Protein AF-A0A453IKW8-F1 (afdb_monomer_lite)

Sequence (231 aa):
MVASILVHLARLSLLRIISDIKVNNDLCRSHLVRGKRLVNDAIRIAEKILNPSREDQKKPKNAFGIELERIAATGILLEALEIVGHLDSGRMAIQAWAPANSVLLLRLPREHMKHGYFKIDVVRIPDKCWLFIWPAKYRISLRYTTLRIHFNKFEKFDYEHFEQALRRWVSLYNEPRTRNIVSNALRPLYMKCWRTLVGATRHAPFMDAPHLQDLLAESQQIMKELGGENN

Secondary structure (DSSP, 8-state):
--HHHHHHHHHHHHHHHHHHTTT-HHHHHHHHHHHHHHHHHHHHHHHHHHS--TTGGGS---HHHHHHHHHHHHHHHHHHHHHHHHHHHHHHHHHHSS-S---------GGGGSS------EEE-TTS--EEEPPTT-------S--------------HHHHHHHHHHHHHHHSHHHHHHIIIIIHHHHHHHHHHHHHHHTT-GGGG-HHHHHHHHHHHHHHHHHHH---

pLDDT: mean 72.28, std 21.94, range [30.05, 94.62]

Structure (mmCIF, N/CA/C/O backbone):
data_AF-A0A453IKW8-F1
#
_entry.id   AF-A0A453IKW8-F1
#
loop_
_atom_site.group_PDB
_atom_site.id
_atom_site.type_symbol
_atom_site.label_atom_id
_atom_site.label_alt_id
_atom_site.label_comp_id
_atom_site.label_asym_id
_atom_site.label_entity_id
_atom_site.label_seq_id
_atom_site.pdbx_PDB_ins_code
_atom_site.Cartn_x
_atom_site.Cartn_y
_atom_site.Cartn_z
_atom_site.occupancy
_atom_site.B_iso_or_equiv
_atom_site.auth_seq_id
_atom_site.auth_comp_id
_atom_site.auth_asym_id
_atom_site.auth_atom_id
_atom_site.pdbx_PDB_model_num
ATOM 1 N N . MET A 1 1 ? -14.773 -8.739 6.856 1.00 67.75 1 MET A N 1
ATOM 2 C CA . MET A 1 1 ? -15.286 -9.897 6.089 1.00 67.75 1 MET A CA 1
ATOM 3 C C . MET A 1 1 ? -15.270 -9.719 4.566 1.00 67.75 1 MET A C 1
ATOM 5 O O . MET A 1 1 ? -14.933 -10.682 3.908 1.00 67.75 1 MET A O 1
ATOM 9 N N . VAL A 1 2 ? -15.514 -8.537 3.976 1.00 87.31 2 VAL A N 1
ATOM 10 C CA . VAL A 1 2 ? -15.306 -8.324 2.516 1.00 87.31 2 VAL A CA 1
ATOM 11 C C . VAL A 1 2 ? -13.934 -7.717 2.196 1.00 87.31 2 VAL A C 1
ATOM 13 O O . VAL A 1 2 ? -13.219 -8.228 1.344 1.00 87.31 2 VAL A O 1
ATOM 16 N N . ALA A 1 3 ? -13.508 -6.678 2.922 1.00 88.75 3 ALA A N 1
ATOM 17 C CA . ALA A 1 3 ? -12.235 -6.001 2.645 1.00 88.75 3 ALA A CA 1
ATOM 18 C C . ALA A 1 3 ? -11.000 -6.915 2.788 1.00 88.75 3 ALA A C 1
ATOM 20 O O . ALA A 1 3 ? -10.095 -6.852 1.967 1.00 88.75 3 ALA A O 1
ATOM 21 N N . SER A 1 4 ? -11.002 -7.840 3.753 1.00 87.69 4 SER A N 1
ATOM 22 C CA . SER A 1 4 ? -9.943 -8.856 3.884 1.00 87.69 4 SER A CA 1
ATOM 23 C C . SER A 1 4 ? -9.865 -9.791 2.662 1.00 87.69 4 SER A C 1
ATOM 25 O O . SER A 1 4 ? -8.770 -10.098 2.192 1.00 87.69 4 SER A O 1
ATOM 27 N N . ILE A 1 5 ? -11.010 -10.167 2.074 1.00 93.50 5 ILE A N 1
ATOM 28 C CA . ILE A 1 5 ? -11.053 -10.949 0.827 1.00 93.50 5 ILE A CA 1
ATOM 29 C C . ILE A 1 5 ? -10.456 -10.133 -0.323 1.00 93.50 5 ILE A C 1
ATOM 31 O O . ILE A 1 5 ? -9.678 -10.663 -1.112 1.00 93.50 5 ILE A O 1
ATOM 35 N N . LEU A 1 6 ? -10.766 -8.837 -0.408 1.00 93.75 6 LEU A N 1
ATOM 36 C CA . LEU A 1 6 ? -10.198 -7.955 -1.432 1.00 93.75 6 LEU A CA 1
ATOM 37 C C . LEU A 1 6 ? -8.669 -7.853 -1.317 1.00 93.75 6 LEU A C 1
ATOM 39 O O . LEU A 1 6 ? -7.983 -7.973 -2.330 1.00 93.75 6 LEU A O 1
ATOM 43 N N . VAL A 1 7 ? -8.135 -7.733 -0.096 1.00 93.12 7 VAL A N 1
ATOM 44 C CA . VAL A 1 7 ? -6.686 -7.797 0.184 1.00 93.12 7 VAL A CA 1
ATOM 45 C C . VAL A 1 7 ? -6.100 -9.129 -0.300 1.00 93.12 7 VAL A C 1
ATOM 47 O O . VAL A 1 7 ? -5.087 -9.143 -0.998 1.00 93.12 7 VAL A O 1
ATOM 50 N N . HIS A 1 8 ? -6.758 -10.256 -0.016 1.00 93.50 8 HIS A N 1
ATOM 51 C CA . HIS A 1 8 ? -6.297 -11.574 -0.470 1.00 93.50 8 HIS A CA 1
ATOM 52 C C . HIS A 1 8 ? -6.304 -11.701 -2.000 1.00 93.50 8 HIS A C 1
ATOM 54 O O . HIS A 1 8 ? -5.333 -12.168 -2.595 1.00 93.50 8 HIS A O 1
ATOM 60 N N . LEU A 1 9 ? -7.359 -11.230 -2.667 1.00 93.12 9 LEU A N 1
ATOM 61 C CA . LEU A 1 9 ? -7.443 -11.219 -4.129 1.00 93.12 9 LEU A CA 1
ATOM 62 C C . LEU A 1 9 ? -6.391 -10.294 -4.761 1.00 93.12 9 LEU A C 1
ATOM 64 O O . LEU A 1 9 ? -5.877 -10.587 -5.846 1.00 93.12 9 LEU A O 1
ATOM 68 N N . ALA A 1 10 ? -6.047 -9.192 -4.095 1.00 92.38 10 ALA A N 1
ATOM 69 C CA . ALA A 1 10 ? -4.976 -8.311 -4.535 1.00 92.38 10 ALA A CA 1
ATOM 70 C C . ALA A 1 10 ? -3.599 -8.982 -4.405 1.00 92.38 10 ALA A C 1
ATOM 72 O O . ALA A 1 10 ? -2.816 -8.926 -5.354 1.00 92.38 10 ALA A O 1
ATOM 73 N N . ARG A 1 11 ? -3.339 -9.711 -3.307 1.00 92.62 11 ARG A N 1
ATOM 74 C CA . ARG A 1 11 ? -2.133 -10.553 -3.155 1.00 92.62 11 ARG A CA 1
ATOM 75 C C . ARG A 1 11 ? -2.041 -11.610 -4.256 1.00 92.62 11 ARG A C 1
ATOM 77 O O . ARG A 1 11 ? -0.987 -11.771 -4.861 1.00 92.62 11 ARG A O 1
ATOM 84 N N . LEU A 1 12 ? -3.146 -12.280 -4.583 1.00 91.50 12 LEU A N 1
ATOM 85 C CA . LEU A 1 12 ? -3.178 -13.234 -5.699 1.00 91.50 12 LEU A CA 1
ATOM 86 C C . LEU A 1 12 ? -2.879 -12.561 -7.046 1.00 91.50 12 LEU A C 1
ATOM 88 O O . LEU A 1 12 ? -2.180 -13.137 -7.877 1.00 91.50 12 LEU A O 1
ATOM 92 N N . SER A 1 13 ? -3.367 -11.336 -7.262 1.00 90.69 13 SER A N 1
ATOM 93 C CA . SER A 1 13 ? -3.057 -10.566 -8.474 1.00 90.69 13 SER A CA 1
ATOM 94 C C . SER A 1 13 ? -1.565 -10.225 -8.551 1.00 90.69 13 SER A C 1
ATOM 96 O O . SER A 1 13 ? -0.968 -10.365 -9.614 1.00 90.69 13 SER A O 1
ATOM 98 N N . LEU A 1 14 ? -0.942 -9.864 -7.423 1.00 89.00 14 LEU A N 1
ATOM 99 C CA . LEU A 1 14 ? 0.501 -9.634 -7.330 1.00 89.00 14 LEU A CA 1
ATOM 100 C C . LEU A 1 14 ? 1.314 -10.897 -7.659 1.00 89.00 14 LEU A C 1
ATOM 102 O O . LEU A 1 14 ? 2.264 -10.825 -8.433 1.00 89.00 14 LEU A O 1
ATOM 106 N N . LEU A 1 15 ? 0.927 -12.056 -7.120 1.00 88.38 15 LEU A N 1
ATOM 107 C CA . LEU A 1 15 ? 1.605 -13.326 -7.412 1.00 88.38 15 LEU A CA 1
ATOM 108 C C . LEU A 1 15 ? 1.552 -13.674 -8.905 1.00 88.38 15 LEU A C 1
ATOM 110 O O . LEU A 1 15 ? 2.549 -14.128 -9.464 1.00 88.38 15 LEU A O 1
ATOM 114 N N . ARG A 1 16 ? 0.422 -13.398 -9.570 1.00 86.75 16 ARG A N 1
ATOM 115 C CA . ARG A 1 16 ? 0.304 -13.565 -11.027 1.00 86.75 16 ARG A CA 1
ATOM 116 C C . ARG A 1 16 ? 1.207 -12.607 -11.795 1.00 86.75 16 ARG A C 1
ATOM 118 O O . ARG A 1 16 ? 1.876 -13.037 -12.723 1.00 86.75 16 ARG A O 1
ATOM 125 N N . ILE A 1 17 ? 1.305 -11.341 -11.373 1.00 84.81 17 ILE A N 1
ATOM 126 C CA . ILE A 1 17 ? 2.269 -10.398 -11.967 1.00 84.81 17 ILE A CA 1
ATOM 127 C C . ILE A 1 17 ? 3.683 -10.976 -11.897 1.00 84.81 17 ILE A C 1
ATOM 129 O O . ILE A 1 17 ? 4.362 -10.993 -12.912 1.00 84.81 17 ILE A O 1
ATOM 133 N N . ILE A 1 18 ? 4.109 -11.474 -10.732 1.00 84.12 18 ILE A N 1
ATOM 134 C CA . ILE A 1 18 ? 5.460 -12.026 -10.537 1.00 84.12 18 ILE A CA 1
ATOM 135 C C . ILE A 1 18 ? 5.707 -13.242 -11.440 1.00 84.12 18 ILE A C 1
ATOM 137 O O . ILE A 1 18 ? 6.777 -13.338 -12.041 1.00 84.12 18 ILE A O 1
ATOM 141 N N . SER A 1 19 ? 4.726 -14.142 -11.551 1.00 83.38 19 SER A N 1
ATOM 142 C CA . SER A 1 19 ? 4.783 -15.312 -12.439 1.00 83.38 19 SER A CA 1
ATOM 143 C C . SER A 1 19 ? 4.940 -14.909 -13.907 1.00 83.38 19 SER A C 1
ATOM 145 O O . SER A 1 19 ? 5.798 -15.429 -14.620 1.00 83.38 19 SER A O 1
ATOM 147 N N . ASP A 1 20 ? 4.144 -13.938 -14.351 1.00 79.69 20 ASP A N 1
ATOM 148 C CA . ASP A 1 20 ? 3.943 -13.686 -15.777 1.00 79.69 20 ASP A CA 1
ATOM 149 C C . ASP A 1 20 ? 4.871 -12.593 -16.330 1.00 79.69 20 ASP A C 1
ATOM 151 O O . ASP A 1 20 ? 4.919 -12.382 -17.543 1.00 79.69 20 ASP A O 1
ATOM 155 N N . ILE A 1 21 ? 5.650 -11.916 -15.474 1.00 75.56 21 ILE A N 1
ATOM 156 C CA . ILE A 1 21 ? 6.422 -10.711 -15.834 1.00 75.56 21 ILE A CA 1
ATOM 157 C C . ILE A 1 21 ? 7.437 -10.921 -16.956 1.00 75.56 21 ILE A C 1
ATOM 159 O O . ILE A 1 21 ? 7.747 -9.990 -17.695 1.00 75.56 21 ILE A O 1
ATOM 163 N N . LYS A 1 22 ? 7.939 -12.150 -17.105 1.00 69.88 22 LYS A N 1
ATOM 164 C CA . LYS A 1 22 ? 8.892 -12.535 -18.157 1.00 69.88 22 LYS A CA 1
ATOM 165 C C . LYS A 1 22 ? 8.225 -13.188 -19.369 1.00 69.88 22 LYS A C 1
ATOM 167 O O . LYS A 1 22 ? 8.916 -13.533 -20.320 1.00 69.88 22 LYS A O 1
ATOM 172 N N . VAL A 1 23 ? 6.911 -13.397 -19.313 1.00 74.69 23 VAL A N 1
ATOM 173 C CA . VAL A 1 23 ? 6.156 -14.217 -20.268 1.00 74.69 23 VAL A CA 1
ATOM 174 C C . VAL A 1 23 ? 5.145 -13.372 -21.039 1.00 74.69 23 VAL A C 1
ATOM 176 O O . VAL A 1 23 ? 5.067 -13.485 -22.259 1.00 74.69 23 VAL A O 1
ATOM 179 N N . ASN A 1 24 ? 4.376 -12.512 -20.360 1.00 74.12 24 ASN A N 1
ATOM 180 C CA . ASN A 1 24 ? 3.301 -11.740 -20.985 1.00 74.12 24 ASN A CA 1
ATOM 181 C C . ASN A 1 24 ? 3.047 -10.400 -20.268 1.00 74.12 24 ASN A C 1
ATOM 183 O O . ASN A 1 24 ? 2.330 -10.329 -19.269 1.00 74.12 24 ASN A O 1
ATOM 187 N N . ASN A 1 25 ? 3.595 -9.313 -20.823 1.00 69.81 25 ASN A N 1
ATOM 188 C CA . ASN A 1 25 ? 3.485 -7.971 -20.239 1.00 69.81 25 ASN A CA 1
ATOM 189 C C . ASN A 1 25 ? 2.029 -7.463 -20.182 1.00 69.81 25 ASN A C 1
ATOM 191 O O . ASN A 1 25 ? 1.620 -6.874 -19.180 1.00 69.81 25 ASN A O 1
ATOM 195 N N . ASP A 1 26 ? 1.216 -7.736 -21.205 1.00 73.56 26 ASP A N 1
ATOM 196 C CA . ASP A 1 26 ? -0.179 -7.278 -21.245 1.00 73.56 26 ASP A CA 1
ATOM 197 C C . ASP A 1 26 ? -1.043 -7.980 -20.187 1.00 73.56 26 ASP A C 1
ATOM 199 O O . ASP A 1 26 ? -1.881 -7.345 -19.535 1.00 73.56 26 ASP A O 1
ATOM 203 N N . LEU A 1 27 ? -0.781 -9.266 -19.929 1.00 78.00 27 LEU A N 1
ATOM 204 C CA . LEU A 1 27 ? -1.420 -9.999 -18.836 1.00 78.00 27 LEU A CA 1
ATOM 205 C C . LEU A 1 27 ? -1.010 -9.432 -17.467 1.00 78.00 27 LEU A C 1
ATOM 207 O O . LEU A 1 27 ? -1.870 -9.202 -16.611 1.00 78.00 27 LEU A O 1
ATOM 211 N N . CYS A 1 28 ? 0.272 -9.099 -17.279 1.00 80.44 28 CYS A N 1
ATOM 212 C CA . CYS A 1 28 ? 0.743 -8.431 -16.064 1.00 80.44 28 CYS A CA 1
ATOM 213 C C . CYS A 1 28 ? 0.081 -7.066 -15.851 1.00 80.44 28 CYS A C 1
ATOM 215 O O . CYS A 1 28 ? -0.299 -6.746 -14.724 1.00 80.44 28 CYS A O 1
ATOM 217 N N . ARG A 1 29 ? -0.108 -6.268 -16.909 1.00 81.00 29 ARG A N 1
ATOM 218 C CA . ARG A 1 29 ? -0.825 -4.982 -16.827 1.00 81.00 29 ARG A CA 1
ATOM 219 C C . ARG A 1 29 ? -2.276 -5.173 -16.398 1.00 81.00 29 ARG A C 1
ATOM 221 O O . ARG A 1 29 ? -2.749 -4.450 -15.523 1.00 81.00 29 ARG A O 1
ATOM 228 N N . SER A 1 30 ? -2.964 -6.174 -16.945 1.00 82.44 30 SER A N 1
ATOM 229 C CA . SER A 1 30 ? -4.329 -6.522 -16.529 1.00 82.44 30 SER A CA 1
ATOM 230 C C . SER A 1 30 ? -4.391 -6.908 -15.043 1.00 82.44 30 SER A C 1
ATOM 232 O O . SER A 1 30 ? -5.237 -6.411 -14.291 1.00 82.44 30 SER A O 1
ATOM 234 N N . HIS A 1 31 ? -3.443 -7.726 -14.576 1.00 87.00 31 HIS A N 1
ATOM 235 C CA . HIS A 1 31 ? -3.329 -8.091 -13.162 1.00 87.00 31 HIS A CA 1
ATOM 236 C C . HIS A 1 31 ? -2.973 -6.905 -12.259 1.00 87.00 31 HIS A C 1
ATOM 238 O O . HIS A 1 31 ? -3.526 -6.803 -11.163 1.00 87.00 31 HIS A O 1
ATOM 244 N N . LEU A 1 32 ? -2.145 -5.971 -12.729 1.00 86.69 32 LEU A N 1
ATOM 245 C CA . LEU A 1 32 ? -1.823 -4.734 -12.019 1.00 86.69 32 LEU A CA 1
ATOM 246 C C . LEU A 1 32 ? -3.063 -3.849 -11.838 1.00 86.69 32 LEU A C 1
ATOM 248 O O . LEU A 1 32 ? -3.347 -3.424 -10.719 1.00 86.69 32 LEU A O 1
ATOM 252 N N . VAL A 1 33 ? -3.833 -3.614 -12.905 1.00 87.25 33 VAL A N 1
ATOM 253 C CA . VAL A 1 33 ? -5.079 -2.825 -12.848 1.00 87.25 33 VAL A CA 1
ATOM 254 C C . VAL A 1 33 ? -6.082 -3.469 -11.890 1.00 87.25 33 VAL A C 1
ATOM 256 O O . VAL A 1 33 ? -6.659 -2.790 -11.036 1.00 87.25 33 VAL A O 1
ATOM 259 N N . ARG A 1 34 ? -6.252 -4.794 -11.978 1.00 88.44 34 ARG A N 1
ATOM 260 C CA . ARG A 1 34 ? -7.123 -5.549 -11.070 1.00 88.44 34 ARG A CA 1
ATOM 261 C C . ARG A 1 34 ? -6.662 -5.433 -9.617 1.00 88.44 34 ARG A C 1
ATOM 263 O O . ARG A 1 34 ? -7.486 -5.145 -8.753 1.00 88.44 34 ARG A O 1
ATOM 270 N N . GLY A 1 35 ? -5.371 -5.631 -9.356 1.00 90.19 35 GLY A N 1
ATOM 271 C CA . GLY A 1 35 ? -4.780 -5.511 -8.024 1.00 90.19 35 GLY A CA 1
ATOM 272 C C . GLY A 1 35 ? -5.020 -4.129 -7.419 1.00 90.19 35 GLY A C 1
ATOM 273 O O . GLY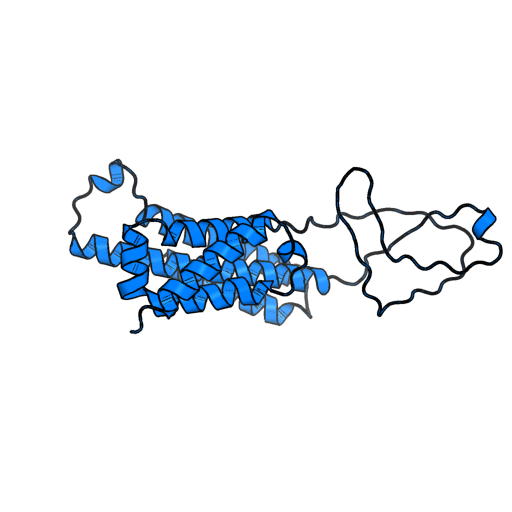 A 1 35 ? -5.528 -4.038 -6.305 1.00 90.19 35 GLY A O 1
ATOM 274 N N . LYS A 1 36 ? -4.765 -3.058 -8.184 1.00 90.38 36 LYS A N 1
ATOM 275 C CA . LYS A 1 36 ? -4.989 -1.672 -7.738 1.00 90.38 36 LYS A CA 1
ATOM 276 C C . LYS A 1 36 ? -6.444 -1.415 -7.356 1.00 90.38 36 LYS A C 1
ATOM 278 O O . LYS A 1 36 ? -6.709 -0.873 -6.287 1.00 90.38 36 LYS A O 1
ATOM 283 N N . ARG A 1 37 ? -7.395 -1.856 -8.186 1.00 90.00 37 ARG A N 1
ATOM 284 C CA . ARG A 1 37 ? -8.827 -1.711 -7.888 1.00 90.00 37 ARG A CA 1
ATOM 285 C C . ARG A 1 37 ? -9.212 -2.412 -6.582 1.00 90.00 37 ARG A C 1
ATOM 287 O O . ARG A 1 37 ? -9.878 -1.810 -5.747 1.00 90.00 37 ARG A O 1
ATOM 294 N N . LEU A 1 38 ? -8.772 -3.658 -6.401 1.00 93.00 38 LEU A N 1
ATOM 295 C CA . LEU A 1 38 ? -9.077 -4.452 -5.207 1.00 93.00 38 LEU A CA 1
ATOM 296 C C . LEU A 1 38 ? -8.528 -3.804 -3.930 1.00 93.00 38 LEU A C 1
ATOM 298 O O . LEU A 1 38 ? -9.241 -3.727 -2.931 1.00 93.00 38 LEU A O 1
ATOM 302 N N . VAL A 1 39 ? -7.289 -3.309 -3.972 1.00 93.12 39 VAL A N 1
ATOM 303 C CA . VAL A 1 39 ? -6.666 -2.617 -2.836 1.00 93.12 39 VAL A CA 1
ATOM 304 C C . VAL A 1 39 ? -7.389 -1.312 -2.521 1.00 93.12 39 VAL A C 1
ATOM 306 O O . VAL A 1 39 ? -7.711 -1.070 -1.363 1.00 93.12 39 VAL A O 1
ATOM 309 N N . ASN A 1 40 ? -7.717 -0.507 -3.533 1.00 91.50 40 ASN A N 1
ATOM 310 C CA . ASN A 1 40 ? -8.437 0.750 -3.327 1.00 91.50 40 ASN A CA 1
ATOM 311 C C . ASN A 1 40 ? -9.826 0.524 -2.709 1.00 91.50 40 ASN A C 1
ATOM 313 O O . ASN A 1 40 ? -10.224 1.257 -1.804 1.00 91.50 40 ASN A O 1
ATOM 317 N N . ASP A 1 41 ? -10.547 -0.514 -3.141 1.00 92.56 41 ASP A N 1
ATOM 318 C CA . ASP A 1 41 ? -11.824 -0.886 -2.526 1.00 92.56 41 ASP A CA 1
ATOM 319 C C . ASP A 1 41 ? -11.645 -1.384 -1.083 1.00 92.56 41 ASP A C 1
ATOM 321 O O . ASP A 1 41 ? -12.444 -1.031 -0.213 1.00 92.56 41 ASP A O 1
ATOM 325 N N . ALA A 1 42 ? -10.588 -2.153 -0.796 1.00 93.94 42 ALA A N 1
ATOM 326 C CA . ALA A 1 42 ? -10.276 -2.589 0.564 1.00 93.94 42 ALA A CA 1
ATOM 327 C C . ALA A 1 42 ? -9.980 -1.403 1.497 1.00 93.94 42 ALA A C 1
ATOM 329 O O . ALA A 1 42 ? -10.559 -1.333 2.583 1.00 93.94 42 ALA A O 1
ATOM 330 N N . ILE A 1 43 ? -9.144 -0.459 1.045 1.00 92.88 43 ILE A N 1
ATOM 331 C CA . ILE A 1 43 ? -8.808 0.781 1.761 1.00 92.88 43 ILE A CA 1
ATOM 332 C C . ILE A 1 43 ? -10.082 1.568 2.054 1.00 92.88 43 ILE A C 1
ATOM 334 O O . ILE A 1 43 ? -10.365 1.856 3.212 1.00 92.88 43 ILE A O 1
ATOM 338 N N . ARG A 1 44 ? -10.908 1.830 1.034 1.00 92.56 44 ARG A N 1
ATOM 339 C CA . ARG A 1 44 ? -12.157 2.590 1.183 1.00 92.56 44 ARG A CA 1
ATOM 340 C C . ARG A 1 44 ? -13.110 1.962 2.202 1.00 92.56 44 ARG A C 1
ATOM 342 O O . ARG A 1 44 ? -13.751 2.674 2.973 1.00 92.56 44 ARG A O 1
ATOM 349 N N . ILE A 1 45 ? -13.237 0.633 2.205 1.00 91.81 45 ILE A N 1
ATOM 350 C CA . ILE A 1 45 ? -14.093 -0.073 3.170 1.00 91.81 45 ILE A CA 1
ATOM 351 C C . ILE A 1 45 ? -13.516 0.034 4.586 1.00 91.81 45 ILE A C 1
ATOM 353 O O . ILE A 1 45 ? -14.275 0.293 5.519 1.00 91.81 45 ILE A O 1
ATOM 357 N N . ALA A 1 46 ? -12.203 -0.145 4.754 1.00 91.88 46 ALA A N 1
ATOM 358 C CA . ALA A 1 46 ? -11.545 -0.014 6.053 1.00 91.88 46 ALA A CA 1
ATOM 359 C C . ALA A 1 46 ? -11.653 1.420 6.599 1.00 91.88 46 ALA A C 1
ATOM 361 O O . ALA A 1 46 ? -12.069 1.615 7.739 1.00 91.88 46 ALA A O 1
ATOM 362 N N . GLU A 1 47 ? -11.391 2.429 5.765 1.00 90.81 47 GLU A N 1
ATOM 363 C CA . GLU A 1 47 ? -11.524 3.847 6.115 1.00 90.81 47 GLU A CA 1
ATOM 364 C C . GLU A 1 47 ? -12.955 4.198 6.540 1.00 90.81 47 GLU A C 1
ATOM 366 O O . GLU A 1 47 ? -13.133 4.933 7.507 1.00 90.81 47 GLU A O 1
ATOM 371 N N . LYS A 1 48 ? -13.984 3.633 5.892 1.00 90.69 48 LYS A N 1
ATOM 372 C CA . LYS A 1 48 ? -15.386 3.846 6.292 1.00 90.69 48 LYS A CA 1
ATOM 373 C C . LYS A 1 48 ? -15.701 3.285 7.687 1.00 90.69 48 LYS A C 1
ATOM 375 O O . LYS A 1 48 ? -16.569 3.820 8.372 1.00 90.69 48 LYS A O 1
ATOM 380 N N . ILE A 1 49 ? -15.023 2.214 8.106 1.00 88.69 49 ILE A N 1
ATOM 381 C CA . ILE A 1 49 ? -15.179 1.640 9.454 1.00 88.69 49 ILE A CA 1
ATOM 382 C C . ILE A 1 49 ? -14.465 2.510 10.493 1.00 88.69 49 ILE A C 1
ATOM 384 O O . ILE A 1 49 ? -15.009 2.745 11.572 1.00 88.69 49 ILE A O 1
ATOM 388 N N . LEU A 1 50 ? -13.268 3.005 10.166 1.00 88.06 50 LEU A N 1
ATOM 389 C CA . LEU A 1 50 ? -12.489 3.872 11.054 1.00 88.06 50 LEU A CA 1
ATOM 390 C C . LEU A 1 50 ? -13.130 5.260 11.204 1.00 88.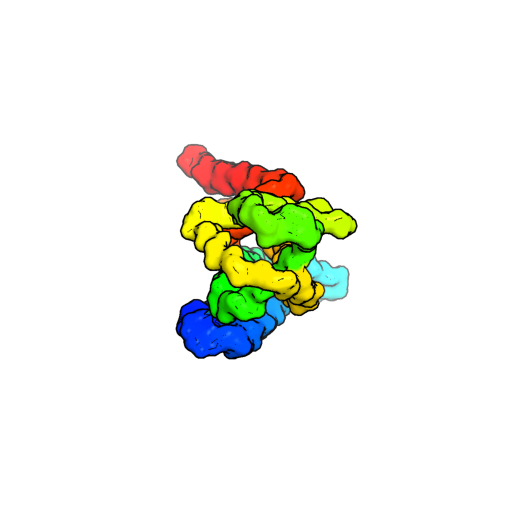06 50 LEU A C 1
ATOM 392 O O . LEU A 1 50 ? -13.182 5.800 12.308 1.00 88.06 50 LEU A O 1
ATOM 396 N N . ASN A 1 51 ? -13.702 5.783 10.117 1.00 87.12 51 ASN A N 1
ATOM 397 C CA . ASN A 1 51 ? -14.329 7.100 10.030 1.00 87.12 51 ASN A CA 1
ATOM 398 C C . ASN A 1 51 ? -15.815 6.984 9.629 1.00 87.12 51 ASN A C 1
ATOM 400 O O . ASN A 1 51 ? -16.194 7.366 8.516 1.00 87.12 51 ASN A O 1
ATOM 404 N N . PRO A 1 52 ? -16.681 6.442 10.507 1.00 82.38 52 PRO A N 1
ATOM 405 C CA . P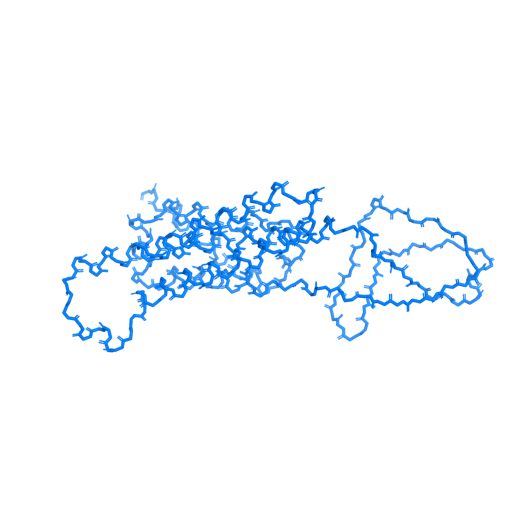RO A 1 52 ? -18.088 6.242 10.191 1.00 82.38 52 PRO A CA 1
ATOM 406 C C . PRO A 1 52 ? -18.830 7.577 10.079 1.00 82.38 52 PRO A C 1
ATOM 408 O O . PRO A 1 52 ? -18.593 8.509 10.853 1.00 82.38 52 PRO A O 1
ATOM 411 N N . SER A 1 53 ? -19.783 7.642 9.148 1.00 82.38 53 SER A N 1
ATOM 412 C CA . SER A 1 53 ? -20.663 8.800 8.967 1.00 82.38 53 SER A CA 1
ATOM 413 C C . SER A 1 53 ? -21.516 9.072 10.216 1.00 82.38 53 SER A C 1
ATOM 415 O O . SER A 1 53 ? -21.764 8.174 11.024 1.00 82.38 53 SER A O 1
ATOM 417 N N . ARG A 1 54 ? -22.038 10.301 10.358 1.00 75.12 54 ARG A N 1
ATOM 418 C CA . ARG A 1 54 ? -22.968 10.647 11.453 1.00 75.12 54 ARG A CA 1
ATOM 419 C C . ARG A 1 54 ? -24.203 9.740 11.492 1.00 75.12 54 ARG A C 1
ATOM 421 O O . ARG A 1 54 ? -24.739 9.502 12.566 1.00 75.12 54 ARG A O 1
ATOM 428 N N . GLU A 1 55 ? -24.661 9.246 10.344 1.00 76.19 55 GLU A N 1
ATOM 429 C CA . GLU A 1 55 ? -25.801 8.325 10.259 1.00 76.19 55 GLU A CA 1
ATOM 430 C C . GLU A 1 55 ? -25.437 6.917 10.731 1.00 76.19 55 GLU A C 1
ATOM 432 O O . GLU A 1 55 ? -26.195 6.297 11.474 1.00 76.19 55 GLU A O 1
ATOM 437 N N . ASP A 1 56 ? -24.250 6.426 10.370 1.00 72.38 56 ASP A N 1
ATOM 438 C CA . ASP A 1 56 ? -23.772 5.114 10.809 1.00 72.38 56 ASP A CA 1
ATOM 439 C C . ASP A 1 56 ? -23.463 5.080 12.313 1.00 72.38 56 ASP A C 1
ATOM 441 O O . ASP A 1 56 ? -23.622 4.035 12.942 1.00 72.38 56 ASP A O 1
ATOM 445 N N . GLN A 1 57 ? -23.095 6.221 12.905 1.00 73.00 57 GLN A N 1
ATOM 446 C CA . GLN A 1 57 ? -22.890 6.369 14.352 1.00 73.00 57 GLN A CA 1
ATOM 447 C C . GLN A 1 57 ? -24.191 6.280 15.166 1.00 73.00 57 GLN A C 1
ATOM 449 O O . GLN A 1 57 ? -24.141 5.945 16.345 1.00 73.00 57 GLN A O 1
ATOM 454 N N . LYS A 1 58 ? -25.355 6.553 14.557 1.00 74.12 58 LYS A N 1
ATOM 455 C CA . LYS A 1 58 ? -26.664 6.448 15.230 1.00 74.12 58 LYS A CA 1
ATOM 456 C C . LYS A 1 58 ? -27.150 5.005 15.377 1.00 74.12 58 LYS A C 1
ATOM 458 O O . LYS A 1 58 ? -28.115 4.763 16.097 1.00 74.12 58 LYS A O 1
ATOM 463 N N . LYS A 1 59 ? -26.523 4.046 14.686 1.00 77.00 59 LYS A N 1
ATOM 464 C CA . LYS A 1 59 ? -26.895 2.632 14.784 1.00 77.00 59 LYS A CA 1
ATOM 465 C C . LYS A 1 59 ? -26.429 2.080 16.135 1.00 77.00 59 LYS A C 1
ATOM 467 O O . LYS A 1 59 ? -25.245 2.211 16.449 1.00 77.00 59 LYS A O 1
ATOM 472 N N . PRO A 1 60 ? -27.313 1.442 16.920 1.00 64.19 60 PRO A N 1
ATOM 473 C CA . PRO A 1 60 ? -26.920 0.853 18.190 1.00 64.19 60 PRO A CA 1
ATOM 474 C C . PRO A 1 60 ? -25.897 -0.258 17.938 1.00 64.19 60 PRO A C 1
ATOM 476 O O . PRO A 1 60 ? -26.163 -1.220 17.218 1.00 64.19 60 PRO A O 1
ATOM 479 N N . LYS A 1 61 ? -24.710 -0.105 18.520 1.00 75.81 61 LYS A N 1
ATOM 480 C CA . LYS A 1 61 ? -23.623 -1.085 18.488 1.00 75.81 61 LYS A CA 1
ATOM 481 C C . LYS A 1 61 ? -23.038 -1.212 19.891 1.00 75.81 61 LYS A C 1
ATOM 483 O O . LYS A 1 61 ? -22.961 -0.225 20.621 1.00 75.81 61 LYS A O 1
ATOM 488 N N . ASN A 1 62 ? -22.618 -2.415 20.274 1.00 82.75 62 ASN A N 1
ATOM 489 C CA . ASN A 1 62 ? -21.918 -2.609 21.541 1.00 82.75 62 ASN A CA 1
ATOM 490 C C . ASN A 1 62 ? -20.500 -2.005 21.465 1.00 82.75 62 ASN A C 1
ATOM 492 O O . ASN A 1 62 ? -19.826 -2.094 20.441 1.00 82.75 62 ASN A O 1
ATOM 496 N N . ALA A 1 63 ? -20.022 -1.404 22.558 1.00 78.75 63 ALA A N 1
ATOM 497 C CA . ALA A 1 63 ? -18.703 -0.762 22.585 1.00 78.75 63 ALA A CA 1
ATOM 498 C C . ALA A 1 63 ? -17.563 -1.745 22.255 1.00 78.75 63 ALA A C 1
ATOM 500 O O . ALA A 1 63 ? -16.652 -1.416 21.501 1.00 78.75 63 ALA A O 1
ATOM 501 N N . PHE A 1 64 ? -17.663 -2.981 22.752 1.00 79.50 64 PHE A N 1
ATOM 502 C CA . PHE A 1 64 ? -16.679 -4.034 22.503 1.00 79.50 64 PHE A CA 1
ATOM 503 C C . PHE A 1 64 ? -16.608 -4.462 21.027 1.00 79.50 64 PHE A C 1
ATOM 505 O O . PHE A 1 64 ? -15.520 -4.636 20.482 1.00 79.50 64 PHE A O 1
ATOM 512 N N . GLY A 1 65 ? -17.752 -4.594 20.348 1.00 82.12 65 GLY A N 1
ATOM 513 C CA . GLY A 1 65 ? -17.778 -4.943 18.927 1.00 82.12 65 GLY A CA 1
ATOM 514 C C . GLY A 1 65 ? -17.261 -3.814 18.041 1.00 82.12 65 GLY A C 1
ATOM 515 O O . GLY A 1 65 ? -16.573 -4.092 17.064 1.00 82.12 65 GLY A O 1
ATOM 516 N N . ILE A 1 66 ? -17.503 -2.551 18.412 1.00 83.31 66 ILE A N 1
ATOM 517 C CA . ILE A 1 66 ? -16.910 -1.392 17.722 1.00 83.31 66 ILE A CA 1
ATOM 518 C C . ILE A 1 66 ? -15.380 -1.444 17.801 1.00 83.31 66 ILE A C 1
ATOM 520 O O . ILE A 1 66 ? -14.710 -1.203 16.798 1.00 83.31 66 ILE A O 1
ATOM 524 N N . GLU A 1 67 ? -14.825 -1.772 18.968 1.00 85.62 67 GLU A N 1
ATOM 525 C CA . GLU A 1 67 ? -13.373 -1.832 19.152 1.00 85.62 67 GLU A CA 1
ATOM 526 C C . GLU A 1 67 ? -12.740 -2.964 18.328 1.00 85.62 67 GLU A C 1
ATOM 528 O O . GLU A 1 67 ? -11.763 -2.741 17.614 1.00 85.62 67 GLU A O 1
ATOM 533 N N . LEU A 1 68 ? -13.348 -4.155 18.319 1.00 87.94 68 LEU A N 1
ATOM 534 C CA . LEU A 1 68 ? -12.905 -5.264 17.464 1.00 87.94 68 LEU A CA 1
ATOM 535 C C . LEU A 1 68 ? -13.010 -4.934 15.967 1.00 87.94 68 LEU A C 1
ATOM 537 O O . LEU A 1 68 ? -12.096 -5.254 15.202 1.00 87.94 68 LEU A O 1
ATOM 541 N N . GLU A 1 69 ? -14.095 -4.280 15.535 1.00 89.38 69 GLU A N 1
ATOM 542 C CA . GLU A 1 69 ? -14.254 -3.815 14.150 1.00 89.38 69 GLU A CA 1
ATOM 543 C C . GLU A 1 69 ? -13.143 -2.836 13.758 1.00 89.38 69 GLU A C 1
ATOM 545 O O . GLU A 1 69 ? -12.621 -2.919 12.644 1.00 89.38 69 GLU A O 1
ATOM 550 N N . ARG A 1 70 ? -12.746 -1.943 14.671 1.00 89.62 70 ARG A N 1
ATOM 551 C CA . ARG A 1 70 ? -11.654 -0.989 14.451 1.00 89.62 70 ARG A CA 1
ATOM 552 C C . ARG A 1 70 ? -10.301 -1.669 14.368 1.00 89.62 70 ARG A C 1
ATOM 554 O O . ARG A 1 70 ? -9.580 -1.408 13.413 1.00 89.62 70 ARG A O 1
ATOM 561 N N . ILE A 1 71 ? -9.980 -2.578 15.290 1.00 92.62 71 ILE A N 1
ATOM 562 C CA . ILE A 1 71 ? -8.734 -3.360 15.234 1.00 92.62 71 ILE A CA 1
ATOM 563 C C . ILE A 1 71 ? -8.649 -4.107 13.897 1.00 92.62 71 ILE A C 1
ATOM 565 O O . ILE A 1 71 ? -7.635 -4.032 13.201 1.00 92.62 71 ILE A O 1
ATOM 569 N N . ALA A 1 72 ? -9.732 -4.772 13.488 1.00 92.38 72 ALA A N 1
ATOM 570 C CA . ALA A 1 72 ? -9.783 -5.475 12.211 1.00 92.38 72 ALA A CA 1
ATOM 571 C C . ALA A 1 72 ? -9.630 -4.522 11.012 1.00 92.38 72 ALA A C 1
ATOM 573 O O . ALA A 1 72 ? -8.901 -4.837 10.071 1.00 92.38 72 ALA A O 1
ATOM 574 N N . ALA A 1 73 ? -10.290 -3.360 11.031 1.00 93.12 73 ALA A N 1
ATOM 575 C CA . ALA A 1 73 ? -10.190 -2.365 9.966 1.00 93.12 73 ALA A CA 1
ATOM 576 C C . ALA A 1 73 ? -8.780 -1.770 9.859 1.00 93.12 73 ALA A C 1
ATOM 578 O O . ALA A 1 73 ? -8.253 -1.683 8.750 1.00 93.12 73 ALA A O 1
ATOM 579 N N . THR A 1 74 ? -8.141 -1.443 10.985 1.00 93.69 74 THR A N 1
ATOM 580 C CA . THR A 1 74 ? -6.746 -0.991 11.025 1.00 93.69 74 THR A CA 1
ATOM 581 C C . THR A 1 74 ? -5.822 -2.066 10.462 1.00 93.69 74 THR A C 1
ATOM 583 O O . THR A 1 74 ? -5.013 -1.770 9.588 1.00 93.69 74 THR A O 1
ATOM 586 N N . GLY A 1 75 ? -5.983 -3.331 10.867 1.00 93.44 75 GLY A N 1
ATOM 587 C CA . GLY A 1 75 ? -5.195 -4.441 10.324 1.00 93.44 75 GLY A CA 1
ATOM 588 C C . GLY A 1 75 ? -5.342 -4.591 8.807 1.00 93.44 75 GLY A C 1
ATOM 589 O O . GLY A 1 75 ? -4.344 -4.657 8.093 1.00 93.44 75 GLY A O 1
ATOM 590 N N . ILE A 1 76 ? -6.578 -4.559 8.299 1.00 94.62 76 ILE A N 1
ATOM 591 C CA . ILE A 1 76 ? -6.868 -4.625 6.856 1.00 94.62 76 ILE A CA 1
ATOM 592 C C . ILE A 1 76 ? -6.242 -3.444 6.109 1.00 94.62 76 ILE A C 1
ATOM 594 O O . ILE A 1 76 ? -5.706 -3.632 5.018 1.00 94.62 76 ILE A O 1
ATOM 598 N N . LEU A 1 77 ? -6.304 -2.237 6.676 1.00 94.25 77 LEU A N 1
ATOM 599 C CA . LEU A 1 77 ? -5.722 -1.048 6.064 1.00 94.25 77 LEU A CA 1
ATOM 600 C C . LEU A 1 77 ? -4.196 -1.175 5.951 1.00 94.25 77 LEU A C 1
ATOM 602 O O . LEU A 1 77 ? -3.650 -0.897 4.887 1.00 94.25 77 LEU A O 1
ATOM 606 N N . LEU A 1 78 ? -3.519 -1.669 6.993 1.00 94.12 78 LEU A N 1
ATOM 607 C CA . LEU A 1 78 ? -2.070 -1.910 6.971 1.00 94.12 78 LEU A CA 1
ATOM 608 C C . LEU A 1 78 ? -1.671 -2.921 5.888 1.00 94.12 78 LEU A C 1
ATOM 610 O O . LEU A 1 78 ? -0.751 -2.661 5.111 1.00 94.12 78 LEU A O 1
ATOM 614 N N . GLU A 1 79 ? -2.391 -4.041 5.787 1.00 94.12 79 GLU A N 1
ATOM 615 C CA . GLU A 1 79 ? -2.151 -5.040 4.738 1.00 94.12 79 GLU A CA 1
ATOM 616 C C . GLU A 1 79 ? -2.429 -4.488 3.333 1.00 94.12 79 GLU A C 1
ATOM 618 O O . GLU A 1 79 ? -1.720 -4.808 2.380 1.00 94.12 79 GLU A O 1
ATOM 623 N N . ALA A 1 80 ? -3.457 -3.653 3.182 1.00 93.19 80 ALA A N 1
ATOM 624 C CA . ALA A 1 80 ? -3.781 -3.035 1.905 1.00 93.19 80 ALA A CA 1
ATOM 625 C C . ALA A 1 80 ? -2.677 -2.062 1.460 1.00 93.19 80 ALA A C 1
ATOM 627 O O . ALA A 1 80 ? -2.258 -2.110 0.303 1.00 93.19 80 ALA A O 1
ATOM 628 N N . LEU A 1 81 ? -2.162 -1.233 2.376 1.00 91.12 81 LEU A N 1
ATOM 629 C CA . LEU A 1 81 ? -1.054 -0.309 2.108 1.00 91.12 81 LEU A CA 1
ATOM 630 C C . LEU A 1 81 ? 0.242 -1.053 1.748 1.00 91.12 81 LEU A C 1
ATOM 632 O O . LEU A 1 81 ? 0.915 -0.661 0.798 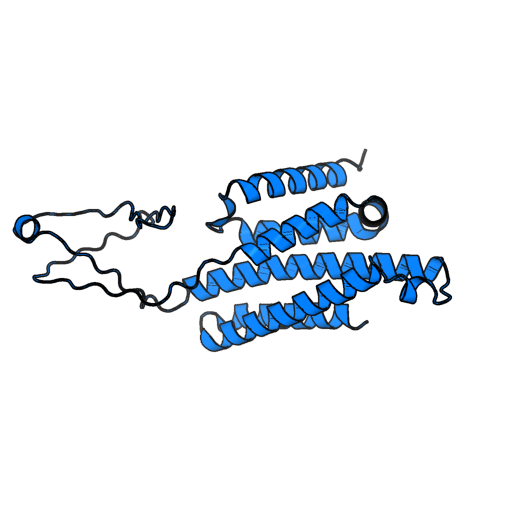1.00 91.12 81 LEU A O 1
ATOM 636 N N . GLU A 1 82 ? 0.552 -2.166 2.423 1.00 91.31 82 GLU A N 1
ATOM 637 C CA . GLU A 1 82 ? 1.656 -3.065 2.040 1.00 91.31 82 GLU A CA 1
ATOM 638 C C . GLU A 1 82 ? 1.540 -3.507 0.570 1.00 91.31 82 GLU A C 1
ATOM 640 O O . GLU A 1 82 ? 2.512 -3.449 -0.189 1.00 91.31 82 GLU A O 1
ATOM 645 N N . ILE A 1 83 ? 0.339 -3.908 0.139 1.00 90.31 83 ILE A N 1
ATOM 646 C CA . ILE A 1 83 ? 0.110 -4.347 -1.242 1.00 90.31 83 ILE A CA 1
ATOM 647 C C . ILE A 1 83 ? 0.238 -3.182 -2.229 1.00 90.31 83 ILE A C 1
ATOM 649 O O . ILE A 1 83 ? 0.718 -3.414 -3.337 1.00 90.31 83 ILE A O 1
ATOM 653 N N . VAL A 1 84 ? -0.126 -1.943 -1.863 1.00 88.25 84 VAL A N 1
ATOM 654 C CA . VAL A 1 84 ? 0.131 -0.767 -2.725 1.00 88.25 84 VAL A CA 1
ATOM 655 C C . VAL A 1 84 ? 1.616 -0.677 -3.063 1.00 88.25 84 VAL A C 1
ATOM 657 O O . VAL A 1 84 ? 1.959 -0.602 -4.244 1.00 88.25 84 VAL A O 1
ATOM 660 N N . GLY A 1 85 ? 2.486 -0.776 -2.051 1.00 83.56 85 GLY A N 1
ATOM 661 C CA . GLY A 1 85 ? 3.937 -0.767 -2.246 1.00 83.56 85 GLY A CA 1
ATOM 662 C C . GLY A 1 85 ? 4.387 -1.831 -3.242 1.00 83.56 85 GLY A C 1
ATOM 663 O O . GLY A 1 85 ? 5.072 -1.533 -4.217 1.00 83.56 85 GLY A O 1
ATOM 664 N N . HIS A 1 86 ? 3.916 -3.064 -3.063 1.00 86.38 86 HIS A N 1
ATOM 665 C CA . HIS A 1 86 ? 4.229 -4.155 -3.979 1.00 86.38 86 HIS A CA 1
ATOM 666 C C . HIS A 1 86 ? 3.677 -3.985 -5.395 1.00 86.38 86 HIS A C 1
ATOM 668 O O . HIS A 1 86 ? 4.339 -4.386 -6.351 1.00 86.38 86 HIS A O 1
ATOM 674 N N . LEU A 1 87 ? 2.473 -3.434 -5.557 1.00 85.88 87 LEU A N 1
ATOM 675 C CA . LEU A 1 87 ? 1.892 -3.189 -6.876 1.00 85.88 87 LEU A CA 1
ATOM 676 C C . LEU A 1 87 ? 2.669 -2.105 -7.619 1.00 85.88 87 LEU A C 1
ATOM 678 O O . LEU A 1 87 ? 2.887 -2.244 -8.822 1.00 85.88 87 LEU A O 1
ATOM 682 N N . ASP A 1 88 ? 3.131 -1.067 -6.926 1.00 80.69 88 ASP A N 1
ATOM 683 C CA . ASP A 1 88 ? 3.983 -0.054 -7.542 1.00 80.69 88 ASP A CA 1
ATOM 684 C C . ASP A 1 88 ? 5.369 -0.620 -7.878 1.00 80.69 88 ASP A C 1
ATOM 686 O O . ASP A 1 88 ? 5.831 -0.421 -9.002 1.00 80.69 88 ASP A O 1
ATOM 690 N N . SER A 1 89 ? 5.967 -1.451 -7.016 1.00 78.56 89 SER A N 1
ATOM 691 C CA . SER A 1 89 ? 7.176 -2.224 -7.355 1.00 78.56 89 SER A CA 1
ATOM 692 C C . SER A 1 89 ? 6.968 -3.128 -8.578 1.00 78.56 89 SER A C 1
ATOM 694 O O . SER A 1 89 ? 7.791 -3.160 -9.495 1.00 78.56 89 SER A O 1
ATOM 696 N N . GLY A 1 90 ? 5.836 -3.833 -8.629 1.00 79.00 90 GLY A N 1
ATOM 697 C CA . GLY A 1 90 ? 5.440 -4.683 -9.749 1.00 79.00 90 GLY A CA 1
ATOM 698 C C . GLY A 1 90 ? 5.262 -3.883 -11.036 1.00 79.00 90 GLY A C 1
ATOM 699 O O . GLY A 1 90 ? 5.740 -4.301 -12.085 1.00 79.00 90 GLY A O 1
ATOM 700 N N . ARG A 1 91 ? 4.663 -2.691 -10.963 1.00 79.81 91 ARG A N 1
ATOM 701 C CA . ARG A 1 91 ? 4.558 -1.764 -12.096 1.00 79.81 91 ARG A CA 1
ATOM 702 C C . ARG A 1 91 ? 5.931 -1.365 -12.623 1.00 79.81 91 ARG A C 1
ATOM 704 O O . ARG A 1 91 ? 6.118 -1.397 -13.838 1.00 79.81 91 ARG A O 1
ATOM 711 N N . MET A 1 92 ? 6.886 -1.021 -11.751 1.00 74.19 92 MET A N 1
ATOM 712 C CA . MET A 1 92 ? 8.235 -0.684 -12.228 1.00 74.19 92 MET A CA 1
ATOM 713 C C . MET A 1 92 ? 8.893 -1.875 -12.904 1.00 74.19 92 MET A C 1
ATOM 715 O O . MET A 1 92 ? 9.516 -1.715 -13.948 1.00 74.19 92 MET A O 1
ATOM 719 N N . ALA A 1 93 ? 8.731 -3.069 -12.339 1.00 74.81 93 ALA A N 1
ATOM 720 C CA . ALA A 1 93 ? 9.271 -4.274 -12.936 1.00 74.81 93 ALA A CA 1
ATOM 721 C C . ALA A 1 93 ? 8.623 -4.548 -14.309 1.00 74.81 93 ALA A C 1
ATOM 723 O O . ALA A 1 93 ? 9.340 -4.795 -15.272 1.00 74.81 93 ALA A O 1
ATOM 724 N N . ILE A 1 94 ? 7.300 -4.406 -14.453 1.00 71.56 94 ILE A N 1
ATOM 725 C CA . ILE A 1 94 ? 6.595 -4.544 -15.741 1.00 71.56 94 ILE A CA 1
ATOM 726 C C . ILE A 1 94 ? 7.110 -3.522 -16.763 1.00 71.56 94 ILE A C 1
ATOM 728 O O . ILE A 1 94 ? 7.232 -3.843 -17.942 1.00 71.56 94 ILE A O 1
ATOM 732 N N . GLN A 1 95 ? 7.413 -2.295 -16.332 1.00 68.88 95 GLN A N 1
ATOM 733 C CA . GLN A 1 95 ? 7.972 -1.254 -17.198 1.00 68.88 95 GLN A CA 1
ATOM 734 C C . GLN A 1 95 ? 9.439 -1.517 -17.565 1.00 68.88 95 GLN A C 1
ATOM 736 O O . GLN A 1 95 ? 9.821 -1.273 -18.704 1.00 68.88 95 GLN A O 1
ATOM 741 N N . ALA A 1 96 ? 10.247 -2.056 -16.649 1.00 64.62 96 ALA A N 1
ATOM 742 C CA . ALA A 1 96 ? 11.627 -2.459 -16.920 1.00 64.62 96 ALA A CA 1
ATOM 743 C C . ALA A 1 96 ? 11.711 -3.672 -17.865 1.00 64.62 96 ALA A C 1
ATOM 745 O O . ALA A 1 96 ? 12.653 -3.777 -18.645 1.00 64.62 96 ALA A O 1
ATOM 746 N N . TRP A 1 97 ? 10.722 -4.569 -17.794 1.00 55.47 97 TRP A N 1
ATOM 747 C CA . TRP A 1 97 ? 10.577 -5.745 -18.659 1.00 55.47 97 TRP A CA 1
ATOM 748 C C . TRP A 1 97 ? 9.714 -5.497 -19.899 1.00 55.47 97 TRP A C 1
ATOM 750 O O . TRP A 1 97 ? 9.605 -6.382 -20.750 1.00 55.47 97 TRP A O 1
ATOM 760 N N . ALA A 1 98 ? 9.096 -4.318 -20.040 1.00 52.75 98 ALA A N 1
ATOM 761 C CA . ALA A 1 98 ? 8.528 -3.914 -21.318 1.00 52.75 98 ALA A CA 1
ATOM 762 C C . ALA A 1 98 ? 9.654 -4.018 -22.345 1.00 52.75 98 ALA A C 1
ATOM 764 O O . ALA A 1 98 ? 10.757 -3.547 -22.048 1.00 52.75 98 ALA A O 1
ATOM 765 N N . PRO A 1 99 ? 9.432 -4.693 -23.492 1.00 42.25 99 PRO A N 1
ATOM 766 C CA . PRO A 1 99 ? 10.493 -4.891 -24.459 1.00 42.25 99 PRO A CA 1
ATOM 767 C C . PRO A 1 99 ? 11.155 -3.543 -24.698 1.00 42.25 99 PRO A C 1
ATOM 769 O O . PRO A 1 99 ? 10.463 -2.524 -24.793 1.00 42.25 99 PRO A O 1
ATOM 772 N N . ALA A 1 100 ? 12.486 -3.564 -24.745 1.00 41.03 100 ALA A N 1
ATOM 773 C CA . ALA A 1 100 ? 13.384 -2.448 -25.008 1.00 41.03 100 ALA A CA 1
ATOM 774 C C . ALA A 1 100 ? 13.167 -1.815 -26.403 1.00 41.03 100 ALA A C 1
ATOM 776 O O . ALA A 1 100 ? 14.103 -1.376 -27.059 1.00 41.03 100 ALA A O 1
ATOM 777 N N . ASN A 1 101 ? 11.918 -1.723 -26.851 1.00 35.56 101 ASN A N 1
ATOM 778 C CA . ASN A 1 101 ? 11.424 -1.017 -28.021 1.00 35.56 101 ASN A CA 1
ATOM 779 C C . ASN A 1 101 ? 11.304 0.494 -27.739 1.00 35.56 101 ASN A C 1
ATOM 781 O O . ASN A 1 101 ? 10.540 1.204 -28.391 1.00 35.56 101 ASN A O 1
ATOM 785 N N . SER A 1 102 ? 12.050 0.993 -26.753 1.00 36.25 102 SER A N 1
ATOM 786 C CA . SER A 1 102 ? 12.211 2.413 -26.468 1.00 36.25 102 SER A CA 1
ATOM 787 C C . SER A 1 102 ? 13.368 2.930 -27.317 1.00 36.25 102 SER A C 1
ATOM 789 O O . SER A 1 102 ? 14.533 2.810 -26.943 1.00 36.25 102 SER A O 1
ATOM 791 N N . VAL A 1 103 ? 13.057 3.477 -28.490 1.00 32.44 103 VAL A N 1
ATOM 792 C CA . VAL A 1 103 ? 14.060 4.040 -29.403 1.00 32.44 103 VAL A CA 1
ATOM 793 C C . VAL A 1 103 ? 14.346 5.496 -29.015 1.00 32.44 103 VAL A C 1
ATOM 795 O O . VAL A 1 103 ? 13.471 6.354 -29.112 1.00 32.44 103 VAL A O 1
ATOM 798 N N . LEU A 1 104 ? 15.580 5.778 -28.584 1.00 37.84 104 LEU A N 1
ATOM 799 C CA . LEU A 1 104 ? 16.117 7.134 -28.426 1.00 37.84 104 LEU A CA 1
ATOM 800 C C . LEU A 1 104 ? 16.596 7.634 -29.791 1.00 37.84 104 LEU A C 1
ATOM 802 O O . LEU A 1 104 ? 17.376 6.970 -30.469 1.00 37.84 104 LEU A O 1
ATOM 806 N N . LEU A 1 105 ? 16.179 8.829 -30.178 1.00 31.55 105 LEU A N 1
ATOM 807 C CA . LEU A 1 105 ? 16.622 9.470 -31.407 1.00 31.55 105 LEU A CA 1
ATOM 808 C C . LEU A 1 105 ? 17.194 10.850 -31.030 1.00 31.55 105 LEU A C 1
ATOM 810 O O . LEU A 1 105 ? 16.738 11.476 -30.079 1.00 31.55 105 LEU A O 1
ATOM 814 N N . LEU A 1 106 ? 18.230 11.302 -31.739 1.00 38.34 106 LEU A N 1
ATOM 815 C CA . LEU A 1 106 ? 18.999 12.529 -31.477 1.00 38.34 106 LEU A CA 1
ATOM 816 C C . LEU A 1 106 ? 19.119 13.334 -32.780 1.00 38.34 106 LEU A C 1
ATOM 818 O O . LEU A 1 106 ? 19.088 12.757 -33.861 1.00 38.34 106 LEU A O 1
ATOM 822 N N . ARG A 1 107 ? 19.250 14.662 -32.726 1.00 35.88 107 ARG A N 1
ATOM 823 C CA . ARG A 1 107 ? 19.485 15.481 -33.926 1.00 35.88 107 ARG A CA 1
ATOM 824 C C . ARG A 1 107 ? 20.775 16.258 -33.728 1.00 35.88 107 ARG A C 1
ATOM 826 O O . ARG A 1 107 ? 20.806 17.213 -32.964 1.00 35.88 107 ARG A O 1
ATOM 833 N N . LEU A 1 108 ? 21.838 15.809 -34.388 1.00 43.44 108 LEU A N 1
ATOM 834 C CA . LEU A 1 108 ? 23.147 16.456 -34.335 1.00 43.44 108 LEU A CA 1
ATOM 835 C C . LEU A 1 108 ? 23.305 17.431 -35.513 1.00 43.44 108 LEU A C 1
ATOM 837 O O . LEU A 1 108 ? 22.846 17.113 -36.617 1.00 43.44 108 LEU A O 1
ATOM 841 N N . PRO A 1 109 ? 23.959 18.592 -35.322 1.00 39.25 109 PRO A N 1
ATOM 842 C CA . PRO A 1 109 ? 24.342 19.463 -36.426 1.00 39.25 109 PRO A CA 1
ATOM 843 C C . PRO A 1 109 ? 25.239 18.696 -37.398 1.00 39.25 109 PRO A C 1
ATOM 845 O O . PRO A 1 109 ? 26.139 17.968 -36.976 1.00 39.25 109 PRO A O 1
ATOM 848 N N . ARG A 1 110 ? 25.017 18.872 -38.705 1.00 41.81 110 ARG A N 1
ATOM 849 C CA . ARG A 1 110 ? 25.711 18.132 -39.780 1.00 41.81 110 ARG A CA 1
ATOM 850 C C . ARG A 1 110 ? 27.242 18.247 -39.700 1.00 41.81 110 ARG A C 1
ATOM 852 O O . ARG A 1 110 ? 27.963 17.378 -40.174 1.00 41.81 110 ARG A O 1
ATOM 859 N N . GLU A 1 111 ? 27.723 19.302 -39.058 1.00 46.62 111 GLU A N 1
ATOM 860 C CA . GLU A 1 111 ? 29.130 19.620 -38.808 1.00 46.62 111 GLU A CA 1
ATOM 861 C C . GLU A 1 111 ? 29.808 18.610 -37.864 1.00 46.62 111 GLU A C 1
ATOM 863 O O . GLU A 1 111 ? 30.975 18.283 -38.049 1.00 46.62 111 GLU A O 1
ATOM 868 N N . HIS A 1 112 ? 29.052 18.008 -36.938 1.00 43.78 112 HIS A N 1
ATOM 869 C CA . HIS A 1 112 ? 29.530 16.970 -36.013 1.00 43.78 112 HIS A CA 1
ATOM 870 C C . HIS A 1 112 ? 29.528 15.560 -36.642 1.00 43.78 112 HIS A C 1
ATOM 872 O O . HIS A 1 112 ? 29.968 14.597 -36.018 1.00 43.78 112 HIS A O 1
ATOM 878 N N . MET A 1 113 ? 29.038 15.411 -37.882 1.00 45.31 113 MET A N 1
ATOM 879 C CA . MET A 1 113 ? 28.958 14.121 -38.590 1.00 45.31 113 MET A CA 1
ATOM 880 C C . MET A 1 113 ? 30.252 13.740 -39.321 1.00 45.31 113 MET A C 1
ATOM 882 O O . MET A 1 113 ? 30.340 12.656 -39.895 1.00 45.31 113 MET A O 1
ATOM 886 N N . LYS A 1 114 ? 31.267 14.610 -39.318 1.00 43.81 114 LYS A N 1
ATOM 887 C CA . LYS A 1 114 ? 32.524 14.399 -40.043 1.00 43.81 114 LYS A CA 1
ATOM 888 C C . LYS A 1 114 ? 33.657 13.946 -39.120 1.00 43.81 114 LYS A C 1
ATOM 890 O O . LYS A 1 114 ? 34.753 14.443 -39.291 1.00 43.81 114 LYS A O 1
ATOM 895 N N . HIS A 1 115 ? 33.428 12.967 -38.242 1.00 43.84 115 HIS A N 1
ATOM 896 C CA . HIS A 1 115 ? 34.353 12.402 -37.229 1.00 43.84 115 HIS A CA 1
ATOM 897 C C . HIS A 1 115 ? 34.166 13.017 -35.835 1.00 43.84 115 HIS A C 1
ATOM 899 O O . HIS A 1 115 ? 34.634 14.110 -35.539 1.00 43.84 115 HIS A O 1
ATOM 905 N N . GLY A 1 116 ? 33.501 12.271 -34.954 1.00 45.41 116 GLY A N 1
ATOM 906 C CA . GLY A 1 116 ? 33.348 12.637 -33.553 1.00 45.41 116 GLY A CA 1
ATOM 907 C C . GLY A 1 116 ? 32.656 11.537 -32.759 1.00 45.41 116 GLY A C 1
ATOM 908 O O . GLY A 1 116 ? 31.708 10.912 -33.236 1.00 45.41 116 GLY A O 1
ATOM 909 N N . TYR A 1 117 ? 33.153 11.306 -31.548 1.00 44.06 117 TYR A N 1
ATOM 910 C CA . TYR A 1 117 ? 32.524 10.467 -30.534 1.00 44.06 117 TYR A CA 1
ATOM 911 C C . TYR A 1 117 ? 31.707 11.372 -29.616 1.00 44.06 117 TYR A C 1
ATOM 913 O O . TYR A 1 117 ? 32.184 12.435 -29.228 1.00 44.06 117 TYR A O 1
ATOM 921 N N . PHE A 1 118 ? 30.507 10.955 -29.227 1.00 42.22 118 PHE A N 1
ATOM 922 C CA . PHE A 1 118 ? 29.740 11.665 -28.209 1.00 42.22 118 PHE A CA 1
ATOM 923 C C . PHE A 1 118 ? 29.222 10.679 -27.166 1.00 42.22 118 PHE A C 1
ATOM 925 O O . PHE A 1 118 ? 28.777 9.576 -27.483 1.00 42.22 118 PHE A O 1
ATOM 932 N N . LYS A 1 119 ? 29.323 11.086 -25.903 1.00 42.62 119 LYS A N 1
ATOM 933 C CA . LYS A 1 119 ? 28.765 10.391 -24.747 1.00 42.62 119 LYS A CA 1
ATOM 934 C C . LYS A 1 119 ? 27.585 11.224 -24.267 1.00 42.62 119 LYS A C 1
ATOM 936 O O . LYS A 1 119 ? 27.717 12.434 -24.111 1.00 42.62 119 LYS A O 1
ATOM 941 N N . ILE A 1 120 ? 26.434 10.593 -24.079 1.00 47.28 120 ILE A N 1
ATOM 942 C CA . ILE A 1 120 ? 25.251 11.266 -23.543 1.00 47.28 120 ILE A CA 1
ATOM 943 C C . ILE A 1 120 ? 25.117 10.814 -22.106 1.00 47.28 120 ILE A C 1
ATOM 945 O O . ILE A 1 120 ? 24.668 9.704 -21.837 1.00 47.28 120 ILE A O 1
ATOM 949 N N . ASP A 1 121 ? 25.571 11.672 -21.203 1.00 36.19 121 ASP A N 1
ATOM 950 C CA . ASP A 1 121 ? 25.533 11.397 -19.770 1.00 36.19 121 ASP A CA 1
ATOM 951 C C . ASP A 1 121 ? 24.175 11.766 -19.159 1.00 36.19 121 ASP A C 1
ATOM 953 O O . ASP A 1 121 ? 23.685 11.066 -18.273 1.00 36.19 121 ASP A O 1
ATOM 957 N N . VAL A 1 122 ? 23.543 12.834 -19.662 1.00 36.75 122 VAL A N 1
ATOM 958 C CA . VAL A 1 122 ? 22.264 13.357 -19.162 1.00 36.75 122 VAL A CA 1
ATOM 959 C C . VAL A 1 122 ? 21.458 13.973 -20.307 1.00 36.75 122 VAL A C 1
ATOM 961 O O . VAL A 1 122 ? 22.000 14.716 -21.125 1.00 36.75 122 VAL A O 1
ATOM 964 N N . VAL A 1 123 ? 20.149 13.709 -20.343 1.00 43.91 123 VAL A N 1
ATOM 965 C CA . VAL A 1 123 ? 19.193 14.411 -21.218 1.00 43.91 123 VAL A CA 1
ATOM 966 C C . VAL A 1 123 ? 18.264 15.254 -20.348 1.00 43.91 123 VAL A C 1
ATOM 968 O O . VAL A 1 123 ? 17.580 14.722 -19.474 1.00 43.91 123 VAL A O 1
ATOM 971 N N . ARG A 1 124 ? 18.242 16.571 -20.584 1.00 34.84 124 ARG A N 1
ATOM 972 C CA . ARG A 1 124 ? 17.327 17.513 -19.924 1.00 34.84 124 ARG A CA 1
ATOM 973 C C . ARG A 1 124 ? 16.209 17.873 -20.896 1.00 34.84 124 ARG A C 1
ATOM 975 O O . ARG A 1 124 ? 16.488 18.337 -21.997 1.00 34.84 124 ARG A O 1
ATOM 982 N N . ILE A 1 125 ? 14.959 17.656 -20.494 1.00 43.72 125 ILE A N 1
ATOM 983 C CA . ILE A 1 125 ? 13.783 17.980 -21.309 1.00 43.72 125 ILE A CA 1
ATOM 984 C C . ILE A 1 125 ? 13.295 19.370 -20.878 1.00 43.72 125 ILE A C 1
ATOM 986 O O . ILE A 1 125 ? 12.793 19.507 -19.759 1.00 43.72 125 ILE A O 1
ATOM 990 N N . PRO A 1 126 ? 13.479 20.417 -21.701 1.00 32.78 126 PRO A N 1
ATOM 991 C CA . PRO A 1 126 ? 12.948 21.734 -21.381 1.00 32.78 126 PRO A CA 1
ATOM 992 C C . PRO A 1 126 ? 11.417 21.622 -21.347 1.00 32.78 126 PRO A C 1
ATOM 994 O O . PRO A 1 126 ? 10.844 20.941 -22.188 1.00 32.78 126 PRO A O 1
ATOM 997 N N . ASP A 1 127 ? 10.800 22.200 -20.317 1.00 36.19 127 ASP A N 1
ATOM 998 C CA . ASP A 1 127 ? 9.374 22.144 -19.923 1.00 36.19 127 ASP A CA 1
ATOM 999 C C . ASP A 1 127 ? 9.012 21.141 -18.819 1.00 36.19 127 ASP A C 1
ATOM 1001 O O . ASP A 1 127 ? 7.934 21.246 -18.229 1.00 36.19 127 ASP A O 1
ATOM 1005 N N . LYS A 1 128 ? 9.900 20.208 -18.447 1.00 36.00 128 LYS A N 1
ATOM 1006 C CA . LYS A 1 128 ? 9.706 19.347 -17.266 1.00 36.00 128 LYS A CA 1
ATOM 1007 C C . LYS A 1 128 ? 11.034 19.153 -16.533 1.00 36.00 128 LYS A C 1
ATOM 1009 O O . LYS A 1 128 ? 11.951 18.545 -17.068 1.00 36.00 128 LYS A O 1
ATOM 1014 N N . CYS A 1 129 ? 11.127 19.628 -15.286 1.00 30.20 129 CYS A N 1
ATOM 1015 C CA . CYS A 1 129 ? 12.287 19.483 -14.389 1.00 30.20 129 CYS A CA 1
ATOM 1016 C C . CYS A 1 129 ? 12.592 18.016 -14.018 1.00 30.20 129 CYS A C 1
ATOM 1018 O O . CYS A 1 129 ? 12.351 17.595 -12.893 1.00 30.20 129 CYS A O 1
ATOM 1020 N N . TRP A 1 130 ? 13.087 17.221 -14.965 1.00 36.12 130 TRP A N 1
ATOM 1021 C CA . TRP A 1 130 ? 13.464 15.823 -14.761 1.00 36.12 130 TRP A CA 1
ATOM 1022 C C . TRP A 1 130 ? 14.890 15.624 -15.270 1.00 36.12 130 TRP A C 1
ATOM 1024 O O . TRP A 1 130 ? 15.240 16.077 -16.363 1.00 36.12 130 TRP A O 1
ATOM 1034 N N . LEU A 1 131 ? 15.709 14.954 -14.460 1.00 32.44 131 LEU A N 1
ATOM 1035 C CA . LEU A 1 131 ? 17.074 14.574 -14.800 1.00 32.44 131 LEU A CA 1
ATOM 1036 C C . LEU A 1 131 ? 17.062 13.087 -15.168 1.00 32.44 131 LEU A C 1
ATOM 1038 O O . LEU A 1 131 ? 16.770 12.245 -14.322 1.00 32.44 131 LEU A O 1
ATOM 1042 N N . PHE A 1 132 ? 17.334 12.750 -16.428 1.00 37.22 132 PHE A N 1
ATOM 1043 C CA . PHE A 1 132 ? 17.491 11.354 -16.836 1.00 37.22 132 PHE A CA 1
ATOM 1044 C C . PHE A 1 132 ? 18.978 10.993 -16.776 1.00 37.22 132 PHE A C 1
ATOM 1046 O O . PHE A 1 132 ? 19.757 11.493 -17.589 1.00 37.22 132 PHE A O 1
ATOM 1053 N N . ILE A 1 133 ? 19.374 10.172 -15.797 1.00 37.25 133 ILE A N 1
ATOM 1054 C CA . ILE A 1 133 ? 20.762 9.722 -15.608 1.00 37.25 133 ILE A CA 1
ATOM 1055 C C . ILE A 1 133 ? 20.926 8.362 -16.283 1.00 37.25 133 ILE A C 1
ATOM 1057 O O . ILE A 1 133 ? 20.276 7.384 -15.912 1.00 37.25 133 ILE A O 1
ATOM 1061 N N . TRP A 1 134 ? 21.798 8.300 -17.285 1.00 42.22 134 TRP A N 1
ATOM 1062 C CA . TRP A 1 134 ? 22.090 7.062 -17.999 1.00 42.22 134 TRP A CA 1
ATOM 1063 C C . TRP A 1 134 ? 22.954 6.120 -17.133 1.00 42.22 134 TRP A C 1
ATOM 1065 O O . TRP A 1 134 ? 23.996 6.551 -16.630 1.00 42.22 134 TRP A O 1
ATOM 1075 N N . PRO A 1 135 ? 22.603 4.829 -16.952 1.00 36.31 135 PRO A N 1
ATOM 1076 C CA . PRO A 1 135 ? 23.450 3.898 -16.211 1.00 36.31 135 PRO A CA 1
ATOM 1077 C C . PRO A 1 135 ? 24.776 3.675 -16.949 1.00 36.31 135 PRO A C 1
ATOM 1079 O O . PRO A 1 135 ? 24.790 3.302 -18.122 1.00 36.31 135 PRO A O 1
ATOM 1082 N N . ALA A 1 136 ? 25.904 3.831 -16.252 1.00 37.97 136 ALA A N 1
ATOM 1083 C CA . ALA A 1 136 ? 27.257 3.824 -16.827 1.00 37.97 136 ALA A CA 1
ATOM 1084 C C . ALA A 1 136 ? 27.639 2.575 -17.660 1.00 37.97 136 ALA A C 1
ATOM 1086 O O . ALA A 1 136 ? 28.633 2.602 -18.383 1.00 37.97 136 ALA A O 1
ATOM 1087 N N . LYS A 1 137 ? 26.873 1.478 -17.571 1.00 35.72 137 LYS A N 1
ATOM 1088 C CA . LYS A 1 137 ? 27.189 0.182 -18.194 1.00 35.72 137 LYS A CA 1
ATOM 1089 C C . LYS A 1 137 ? 26.826 0.050 -19.678 1.00 35.72 137 LYS A C 1
ATOM 1091 O O . LYS A 1 137 ? 27.272 -0.909 -20.297 1.00 35.72 137 LYS A O 1
ATOM 1096 N N . TYR A 1 138 ? 26.076 0.980 -20.271 1.00 38.25 138 TYR A N 1
ATOM 1097 C CA . TYR A 1 138 ? 25.642 0.861 -21.670 1.00 38.25 138 TYR A CA 1
ATOM 1098 C C . TYR A 1 138 ? 26.254 1.968 -22.540 1.00 38.25 138 TYR A C 1
ATOM 1100 O O . TYR A 1 138 ? 25.714 3.066 -22.630 1.00 38.25 138 TYR A O 1
ATOM 1108 N N . ARG A 1 139 ? 27.389 1.696 -23.198 1.00 35.91 139 ARG A N 1
ATOM 1109 C CA . ARG A 1 139 ? 27.877 2.524 -24.318 1.00 35.91 139 ARG A CA 1
ATOM 1110 C C . ARG A 1 139 ? 27.159 2.087 -25.594 1.00 35.91 139 ARG A C 1
ATOM 1112 O O . ARG A 1 139 ? 27.213 0.914 -25.943 1.00 35.91 139 ARG A O 1
ATOM 1119 N N . ILE A 1 140 ? 26.529 3.022 -26.301 1.00 38.31 140 ILE A N 1
ATOM 1120 C CA . ILE A 1 140 ? 25.965 2.785 -27.638 1.00 38.31 140 ILE A CA 1
ATOM 1121 C C . ILE A 1 140 ? 26.941 3.364 -28.670 1.00 38.31 140 ILE A C 1
ATOM 1123 O O . ILE A 1 140 ? 27.317 4.531 -28.577 1.00 38.31 140 ILE A O 1
ATOM 1127 N N . SER A 1 141 ? 27.367 2.556 -29.644 1.00 37.19 141 SER A N 1
ATOM 1128 C CA . SER A 1 141 ? 28.288 2.954 -30.721 1.00 37.19 141 SER A CA 1
ATOM 1129 C C . SER A 1 141 ? 27.601 2.811 -32.079 1.00 37.19 141 SER A C 1
ATOM 1131 O O . SER A 1 141 ? 27.215 1.707 -32.447 1.00 37.19 141 SER A O 1
ATOM 1133 N N . LEU A 1 142 ? 27.436 3.909 -32.830 1.00 37.00 142 LEU A N 1
ATOM 1134 C CA . LEU A 1 142 ? 26.756 3.911 -34.136 1.00 37.00 142 LEU A CA 1
ATOM 1135 C C . LEU A 1 142 ? 27.427 4.882 -35.130 1.00 37.00 142 LEU A C 1
ATOM 1137 O O . LEU A 1 142 ? 27.781 5.999 -34.759 1.00 37.00 142 LEU A O 1
ATOM 1141 N N . ARG A 1 143 ? 27.538 4.480 -36.407 1.00 32.47 143 ARG A N 1
ATOM 1142 C CA . ARG A 1 143 ? 27.824 5.349 -37.574 1.00 32.47 143 ARG A CA 1
ATOM 1143 C C . ARG A 1 143 ? 26.522 5.551 -38.363 1.00 32.47 143 ARG A C 1
ATOM 1145 O O . ARG A 1 143 ? 25.886 4.560 -38.701 1.00 32.47 143 ARG A O 1
ATOM 1152 N N . TYR A 1 144 ? 26.122 6.789 -38.669 1.00 41.06 144 TYR A N 1
ATOM 1153 C CA . TYR A 1 144 ? 24.886 7.079 -39.422 1.00 41.06 144 TYR A CA 1
ATOM 1154 C C . TYR A 1 144 ? 24.940 8.425 -40.172 1.00 41.06 144 TYR A C 1
ATOM 1156 O O . TYR A 1 144 ? 25.750 9.287 -39.840 1.00 41.06 144 TYR A O 1
ATOM 1164 N N . THR A 1 145 ? 24.064 8.616 -41.170 1.00 31.55 145 THR A N 1
ATOM 1165 C CA . THR A 1 145 ? 24.037 9.803 -42.058 1.00 31.55 145 THR A CA 1
ATOM 1166 C C . THR A 1 145 ? 22.803 10.706 -41.907 1.00 31.55 145 THR A C 1
ATOM 1168 O O . THR A 1 145 ? 22.864 11.871 -42.294 1.00 31.55 145 THR A O 1
ATOM 1171 N N . THR A 1 146 ? 21.682 10.259 -41.325 1.00 31.23 146 THR A N 1
ATOM 1172 C CA . THR A 1 146 ? 20.538 11.127 -40.946 1.00 31.23 146 THR A CA 1
ATOM 1173 C C . THR A 1 146 ? 19.714 10.472 -39.827 1.00 31.23 146 THR A C 1
ATOM 1175 O O . THR A 1 146 ? 19.478 9.270 -39.880 1.00 31.23 146 THR A O 1
ATOM 1178 N N . LEU A 1 147 ? 19.273 11.243 -38.821 1.00 38.06 147 LEU A N 1
ATOM 1179 C CA . LEU A 1 147 ? 18.558 10.755 -37.626 1.00 38.06 147 LEU A CA 1
ATOM 1180 C C . LEU A 1 147 ? 17.297 11.624 -37.367 1.00 38.06 147 LEU A C 1
ATOM 1182 O O . LEU A 1 147 ? 17.400 12.851 -37.342 1.00 38.06 147 LEU A O 1
ATOM 1186 N N . ARG A 1 148 ? 16.102 11.020 -37.221 1.00 30.20 148 ARG A N 1
ATOM 1187 C CA . ARG A 1 148 ? 14.796 11.694 -36.966 1.00 30.20 148 ARG A CA 1
ATOM 1188 C C . ARG A 1 148 ? 14.087 11.090 -35.751 1.00 30.20 148 ARG A C 1
ATOM 1190 O O . ARG A 1 148 ? 13.919 9.884 -35.745 1.00 30.20 148 ARG A O 1
ATOM 1197 N N . ILE A 1 149 ? 13.626 11.912 -34.797 1.00 39.38 149 ILE A N 1
ATOM 1198 C CA . ILE A 1 149 ? 13.151 11.526 -33.446 1.00 39.38 149 ILE A CA 1
ATOM 1199 C C . ILE A 1 149 ? 11.632 11.618 -33.280 1.00 39.38 149 ILE A C 1
ATOM 1201 O O . ILE A 1 149 ? 11.090 12.698 -33.478 1.00 39.38 149 ILE A O 1
ATOM 1205 N N . HIS A 1 150 ? 10.977 10.552 -32.805 1.00 30.69 150 HIS A N 1
ATOM 1206 C CA . HIS A 1 150 ? 9.602 10.578 -32.279 1.00 30.69 150 HIS A CA 1
ATOM 1207 C C . HIS A 1 150 ? 9.527 9.893 -30.904 1.00 30.69 150 HIS A C 1
ATOM 1209 O O . HIS A 1 150 ? 10.187 8.881 -30.680 1.00 30.69 150 HIS A O 1
ATOM 1215 N N . PHE A 1 151 ? 8.693 10.424 -30.004 1.00 34.16 151 PHE A N 1
ATOM 1216 C CA . PHE A 1 151 ? 8.441 9.866 -28.672 1.00 34.16 151 PHE A CA 1
ATOM 1217 C C . PHE A 1 151 ? 7.100 9.129 -28.658 1.00 34.16 151 PHE A C 1
ATOM 1219 O O . PHE A 1 151 ? 6.080 9.726 -28.996 1.00 34.16 151 PHE A O 1
ATOM 1226 N N . ASN A 1 152 ? 7.077 7.873 -28.208 1.00 30.05 152 ASN A N 1
ATOM 1227 C CA . ASN A 1 152 ? 5.832 7.241 -27.771 1.00 30.05 152 ASN A CA 1
ATOM 1228 C C . ASN A 1 152 ? 5.701 7.367 -26.250 1.00 30.05 152 ASN A C 1
ATOM 1230 O O . ASN A 1 152 ? 6.705 7.340 -25.541 1.00 30.05 152 ASN A O 1
ATOM 1234 N N . LYS A 1 153 ? 4.463 7.572 -25.776 1.00 34.44 153 LYS A N 1
ATOM 1235 C CA . LYS A 1 153 ? 4.100 7.890 -24.384 1.00 34.44 153 LYS A CA 1
ATOM 1236 C C . LYS A 1 153 ? 4.905 7.063 -23.375 1.00 34.44 153 LYS A C 1
ATOM 1238 O O . LYS A 1 153 ? 4.585 5.906 -23.123 1.00 34.44 153 LYS A O 1
ATOM 1243 N N . PHE A 1 154 ? 5.885 7.693 -22.730 1.00 38.47 154 PHE A N 1
ATOM 1244 C CA . PHE A 1 154 ? 6.332 7.237 -21.423 1.00 38.47 154 PHE A CA 1
ATOM 1245 C C . PHE A 1 154 ? 5.120 7.351 -20.504 1.00 38.47 154 PHE A C 1
ATOM 1247 O O . PHE A 1 154 ? 4.620 8.455 -20.267 1.00 38.47 154 PHE A O 1
ATOM 1254 N N . GLU A 1 155 ? 4.601 6.223 -20.024 1.00 39.38 155 GLU A N 1
ATOM 1255 C CA . GLU A 1 155 ? 3.706 6.267 -18.879 1.00 39.38 155 GLU A CA 1
ATOM 1256 C C . GLU A 1 155 ? 4.489 6.924 -17.749 1.00 39.38 155 GLU A C 1
ATOM 1258 O O . GLU A 1 155 ? 5.432 6.341 -17.215 1.00 39.38 155 GLU A O 1
ATOM 1263 N N . LYS A 1 156 ? 4.118 8.171 -17.439 1.00 43.62 156 LYS A N 1
ATOM 1264 C CA . LYS A 1 156 ? 4.576 8.929 -16.276 1.00 43.62 156 LYS A CA 1
ATOM 1265 C C . LYS A 1 156 ? 4.730 7.951 -15.111 1.00 43.62 156 LYS A C 1
ATOM 1267 O O . LYS A 1 156 ? 3.775 7.223 -14.811 1.00 43.62 156 LYS A O 1
ATOM 1272 N N . PHE A 1 157 ? 5.912 7.906 -14.491 1.00 49.03 157 PHE A N 1
ATOM 1273 C CA . PHE A 1 157 ? 6.086 7.157 -13.253 1.00 49.03 157 PHE A CA 1
ATOM 1274 C C . PHE A 1 157 ? 5.263 7.870 -12.187 1.00 49.03 157 PHE A C 1
ATOM 1276 O O . PHE A 1 157 ? 5.694 8.830 -11.559 1.00 49.03 157 PHE A O 1
ATOM 1283 N N . ASP A 1 158 ? 3.998 7.486 -12.128 1.00 59.09 158 ASP A N 1
ATOM 1284 C CA . ASP A 1 158 ? 3.029 8.028 -11.206 1.00 59.09 158 ASP A CA 1
ATOM 1285 C C . ASP A 1 158 ? 3.279 7.369 -9.849 1.00 59.09 158 ASP A C 1
ATOM 1287 O O . ASP A 1 158 ? 2.847 6.239 -9.622 1.00 59.09 158 ASP A O 1
ATOM 1291 N N . TYR A 1 159 ? 4.083 8.042 -9.025 1.00 65.31 159 TYR A N 1
ATOM 1292 C CA . TYR A 1 159 ? 4.366 7.673 -7.639 1.00 65.31 159 TYR A CA 1
ATOM 1293 C C . TYR A 1 159 ? 3.329 8.256 -6.672 1.00 65.31 159 TYR A C 1
ATOM 1295 O O . TYR A 1 159 ? 3.453 8.056 -5.468 1.00 65.31 159 TYR A O 1
ATOM 1303 N N . GLU A 1 160 ? 2.290 8.932 -7.178 1.00 73.88 160 GLU A N 1
ATOM 1304 C CA . GLU A 1 160 ? 1.217 9.513 -6.368 1.00 73.88 160 GLU A CA 1
ATOM 1305 C C . GLU A 1 160 ? 0.520 8.434 -5.531 1.00 73.88 160 GLU A C 1
ATOM 1307 O O . GLU A 1 160 ? 0.156 8.668 -4.387 1.00 73.88 160 GLU A O 1
ATOM 1312 N N . HIS A 1 161 ? 0.412 7.211 -6.056 1.00 77.75 161 HIS A N 1
ATOM 1313 C CA . HIS A 1 161 ? -0.165 6.076 -5.338 1.00 77.75 161 HIS A CA 1
ATOM 1314 C C . HIS A 1 161 ? 0.681 5.660 -4.123 1.00 77.75 161 HIS A C 1
ATOM 1316 O O . HIS A 1 161 ? 0.140 5.503 -3.026 1.00 77.75 161 HIS A O 1
ATOM 1322 N N . PHE A 1 162 ? 2.000 5.530 -4.295 1.00 82.31 162 PHE A N 1
ATOM 1323 C CA . PHE A 1 162 ? 2.929 5.252 -3.200 1.00 82.31 162 PHE A CA 1
ATOM 1324 C C . PHE A 1 162 ? 2.976 6.406 -2.195 1.00 82.31 162 PHE A C 1
ATOM 1326 O O . PHE A 1 162 ? 2.896 6.177 -0.991 1.00 82.31 162 PHE A O 1
ATOM 1333 N N . GLU A 1 163 ? 3.054 7.647 -2.676 1.00 85.56 163 GLU A N 1
ATOM 1334 C CA . GLU A 1 163 ? 3.054 8.834 -1.824 1.00 85.56 163 GLU A CA 1
ATOM 1335 C C . GLU A 1 163 ? 1.770 8.916 -0.993 1.00 85.56 163 GLU A C 1
ATOM 1337 O O . GLU A 1 163 ? 1.833 9.076 0.224 1.00 85.56 163 GLU A O 1
ATOM 1342 N N . GLN A 1 164 ? 0.600 8.739 -1.612 1.00 86.25 164 GLN A N 1
ATOM 1343 C CA . GLN A 1 164 ? -0.680 8.689 -0.906 1.00 86.25 164 GLN A CA 1
ATOM 1344 C C . GLN A 1 164 ? -0.717 7.546 0.112 1.00 86.25 164 GLN A C 1
ATOM 1346 O O . GLN A 1 164 ? -1.236 7.730 1.212 1.00 86.25 164 GLN A O 1
ATOM 1351 N N . ALA A 1 165 ? -0.167 6.374 -0.220 1.00 87.38 165 ALA A N 1
ATOM 1352 C CA . ALA A 1 165 ? -0.085 5.256 0.714 1.00 87.38 165 ALA A CA 1
ATOM 1353 C C . ALA A 1 165 ? 0.814 5.576 1.914 1.00 87.38 165 ALA A C 1
ATOM 1355 O O . ALA A 1 165 ? 0.428 5.299 3.047 1.00 87.38 165 ALA A O 1
ATOM 1356 N N . LEU A 1 166 ? 1.963 6.215 1.691 1.00 89.19 166 LEU A N 1
ATOM 1357 C CA . LEU A 1 166 ? 2.881 6.618 2.754 1.00 89.19 166 LEU A CA 1
ATOM 1358 C C . LEU A 1 166 ? 2.295 7.746 3.619 1.00 89.19 166 LEU A C 1
ATOM 1360 O O . LEU A 1 166 ? 2.381 7.690 4.843 1.00 89.19 166 LEU A O 1
ATOM 1364 N N . ARG A 1 167 ? 1.614 8.726 3.012 1.00 91.31 167 ARG A N 1
ATOM 1365 C CA . ARG A 1 167 ? 0.856 9.761 3.738 1.00 91.31 167 ARG A CA 1
ATOM 1366 C C . ARG A 1 167 ? -0.231 9.145 4.611 1.00 91.31 167 ARG A C 1
ATOM 1368 O O . ARG A 1 167 ? -0.344 9.495 5.782 1.00 91.31 167 ARG A O 1
ATOM 1375 N N . ARG A 1 168 ? -1.008 8.202 4.063 1.00 90.06 168 ARG A N 1
ATOM 1376 C CA . ARG A 1 168 ? -2.015 7.445 4.824 1.00 90.06 168 ARG A CA 1
ATOM 1377 C C . ARG A 1 168 ? -1.373 6.664 5.964 1.00 90.06 168 ARG A C 1
ATOM 1379 O O . ARG A 1 168 ? -1.910 6.682 7.061 1.00 90.06 168 ARG A O 1
ATOM 1386 N N . TRP A 1 169 ? -0.234 6.021 5.719 1.00 91.19 169 TRP A N 1
ATOM 1387 C CA . TRP A 1 169 ? 0.508 5.259 6.721 1.00 91.19 169 TRP A CA 1
ATOM 1388 C C . TRP A 1 169 ? 0.886 6.120 7.932 1.00 91.19 169 TRP A C 1
ATOM 1390 O O . TRP A 1 169 ? 0.559 5.781 9.067 1.00 91.19 169 TRP A O 1
ATOM 1400 N N . VAL A 1 170 ? 1.518 7.267 7.677 1.00 92.69 170 VAL A N 1
ATOM 1401 C CA . VAL A 1 170 ? 1.901 8.244 8.705 1.00 92.69 170 VAL A CA 1
ATOM 1402 C C . VAL A 1 170 ? 0.667 8.799 9.423 1.00 92.69 170 VAL A C 1
ATOM 1404 O O . VAL A 1 170 ? 0.586 8.765 10.650 1.00 92.69 170 VAL A O 1
ATOM 1407 N N . SER A 1 171 ? -0.341 9.240 8.665 1.00 91.56 171 SER A N 1
ATOM 1408 C CA . SER A 1 171 ? -1.581 9.791 9.224 1.00 91.56 171 SER A CA 1
ATOM 1409 C C . SER A 1 171 ? -2.327 8.793 10.108 1.00 91.56 171 SER A C 1
ATOM 1411 O O . SER A 1 171 ? -2.953 9.205 11.081 1.00 91.56 171 SER A O 1
ATOM 1413 N N . LEU A 1 172 ? -2.285 7.504 9.766 1.00 89.44 172 LEU A N 1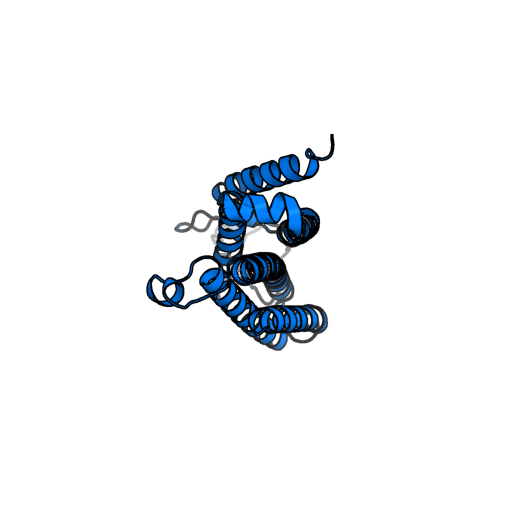
ATOM 1414 C CA . LEU A 1 172 ? -2.937 6.443 10.524 1.00 89.44 172 LEU A CA 1
ATOM 1415 C C . LEU A 1 172 ? -2.319 6.307 11.917 1.00 89.44 172 LEU A C 1
ATOM 1417 O O . LEU A 1 172 ? -3.045 6.149 12.890 1.00 89.44 172 LEU A O 1
ATOM 1421 N N . TYR A 1 173 ? -0.994 6.397 12.024 1.00 91.00 173 TYR A N 1
ATOM 1422 C CA . TYR A 1 173 ? -0.315 6.334 13.317 1.00 91.00 173 TYR A CA 1
ATOM 1423 C C . TYR A 1 173 ? -0.464 7.616 14.135 1.00 91.00 173 TYR A C 1
ATOM 1425 O O . TYR A 1 173 ? -0.562 7.559 15.355 1.00 91.00 173 TYR A O 1
ATOM 1433 N N . ASN A 1 174 ? -0.505 8.775 13.478 1.00 91.31 174 ASN A N 1
ATOM 1434 C CA . ASN A 1 174 ? -0.642 10.058 14.169 1.00 91.31 174 ASN A CA 1
ATOM 1435 C C . ASN A 1 174 ? -2.049 10.274 14.762 1.00 91.31 174 ASN A C 1
ATOM 1437 O O . ASN A 1 174 ? -2.222 11.122 15.637 1.00 91.31 174 ASN A O 1
ATOM 1441 N N . GLU A 1 175 ? -3.058 9.510 14.331 1.00 91.25 175 GLU A N 1
ATOM 1442 C CA . GLU A 1 175 ? -4.395 9.540 14.930 1.00 91.25 175 GLU A CA 1
ATOM 1443 C C . GLU A 1 175 ? -4.380 8.849 16.311 1.00 91.25 175 GLU A C 1
ATOM 1445 O O . GLU A 1 175 ? -4.068 7.660 16.387 1.00 91.25 175 GLU A O 1
ATOM 1450 N N . PRO A 1 176 ? -4.726 9.538 17.421 1.00 88.38 176 PRO A N 1
ATOM 1451 C CA . PRO A 1 176 ? -4.488 9.026 18.775 1.00 88.38 176 PRO A CA 1
ATOM 1452 C C . PRO A 1 176 ? -5.117 7.664 19.079 1.00 88.38 176 PRO A C 1
ATOM 1454 O O . PRO A 1 176 ? -4.513 6.842 19.771 1.00 88.38 176 PRO A O 1
ATOM 1457 N N . ARG A 1 177 ? -6.332 7.401 18.581 1.00 84.94 177 ARG A N 1
ATOM 1458 C CA . ARG A 1 177 ? -7.016 6.127 18.850 1.00 84.94 177 ARG A CA 1
ATOM 1459 C C . ARG A 1 177 ? -6.375 4.990 18.071 1.00 84.94 177 ARG A C 1
ATOM 1461 O O . ARG A 1 177 ? -6.170 3.910 18.620 1.00 84.94 177 ARG A O 1
ATOM 1468 N N . THR A 1 178 ? -6.016 5.235 16.819 1.00 86.38 178 THR A N 1
ATOM 1469 C CA . THR A 1 178 ? -5.335 4.252 15.988 1.00 86.38 178 THR A CA 1
ATOM 1470 C C . THR A 1 178 ? -3.909 4.016 16.461 1.00 86.38 178 THR A C 1
ATOM 1472 O O . THR A 1 178 ? -3.495 2.861 16.484 1.00 86.38 178 THR A O 1
ATOM 1475 N N . ARG A 1 179 ? -3.197 5.042 16.947 1.00 90.94 179 ARG A N 1
ATOM 1476 C CA . ARG A 1 179 ? -1.904 4.878 17.629 1.00 90.94 179 ARG A CA 1
ATOM 1477 C C . ARG A 1 179 ? -2.006 3.864 18.759 1.00 90.94 179 ARG A C 1
ATOM 1479 O O . ARG A 1 179 ? -1.240 2.913 18.790 1.00 90.94 179 ARG A O 1
ATOM 1486 N N . ASN A 1 180 ? -3.011 4.008 19.626 1.00 90.50 180 ASN A N 1
ATOM 1487 C CA . ASN A 1 180 ? -3.239 3.087 20.739 1.00 90.50 180 ASN A CA 1
ATOM 1488 C C . ASN A 1 180 ? -3.512 1.646 20.264 1.00 90.50 180 ASN A C 1
ATOM 1490 O O . ASN A 1 180 ? -2.959 0.692 20.811 1.00 90.50 180 ASN A O 1
ATOM 1494 N N . ILE A 1 181 ? -4.321 1.476 19.213 1.00 91.62 181 ILE A N 1
ATOM 1495 C CA . ILE A 1 181 ? -4.570 0.163 18.591 1.00 91.62 181 ILE A CA 1
ATOM 1496 C C . ILE A 1 181 ? -3.277 -0.423 18.006 1.00 91.62 181 ILE A C 1
ATOM 1498 O O . ILE A 1 181 ? -2.989 -1.608 18.194 1.00 91.62 181 ILE A O 1
ATOM 1502 N N . VAL A 1 182 ? -2.489 0.388 17.299 1.00 91.88 182 VAL A N 1
ATOM 1503 C CA . VAL A 1 182 ? -1.222 -0.037 16.701 1.00 91.88 182 VAL A CA 1
ATOM 1504 C C . VAL A 1 182 ? -0.237 -0.442 17.788 1.00 91.88 182 VAL A C 1
ATOM 1506 O O . VAL A 1 182 ? 0.241 -1.571 17.751 1.00 91.88 182 VAL A O 1
ATOM 1509 N N . SER A 1 183 ? 0.017 0.407 18.781 1.00 90.94 183 SER A N 1
ATOM 1510 C CA . SER A 1 183 ? 0.992 0.133 19.838 1.00 90.94 183 SER A CA 1
ATOM 1511 C C . SER A 1 183 ? 0.641 -1.109 20.658 1.00 90.94 183 SER A C 1
ATOM 1513 O O . SER A 1 183 ? 1.551 -1.872 20.988 1.00 90.94 183 SER A O 1
ATOM 1515 N N . ASN A 1 184 ? -0.648 -1.358 20.929 1.00 90.00 184 ASN A N 1
ATOM 1516 C CA . ASN A 1 184 ? -1.076 -2.428 21.840 1.00 90.00 184 ASN A CA 1
ATOM 1517 C C . ASN A 1 184 ? -1.470 -3.740 21.150 1.00 90.00 184 ASN A C 1
ATOM 1519 O O . ASN A 1 184 ? -1.230 -4.810 21.701 1.00 90.00 184 ASN A O 1
ATOM 1523 N N . ALA A 1 185 ? -2.093 -3.682 19.970 1.00 90.81 185 ALA A N 1
ATOM 1524 C CA . ALA A 1 185 ? -2.693 -4.860 19.335 1.00 90.81 185 ALA A CA 1
ATOM 1525 C C . ALA A 1 185 ? -2.054 -5.225 17.990 1.00 90.81 185 ALA A C 1
ATOM 1527 O O . ALA A 1 185 ? -2.026 -6.399 17.623 1.00 90.81 185 ALA A O 1
ATOM 1528 N N . LEU A 1 186 ? -1.542 -4.243 17.238 1.00 93.88 186 LEU A N 1
ATOM 1529 C CA . LEU A 1 186 ? -1.090 -4.454 15.856 1.00 93.88 186 LEU A CA 1
ATOM 1530 C C . LEU A 1 186 ? 0.387 -4.130 15.620 1.00 93.88 186 LEU A C 1
ATOM 1532 O O . LEU A 1 186 ? 0.822 -4.130 14.470 1.00 93.88 186 LEU A O 1
ATOM 1536 N N . ARG A 1 187 ? 1.182 -3.908 16.671 1.00 93.44 187 ARG A N 1
ATOM 1537 C CA . ARG A 1 187 ? 2.590 -3.489 16.573 1.00 93.44 187 ARG A CA 1
ATOM 1538 C C . ARG A 1 187 ? 3.411 -4.387 15.638 1.00 93.44 187 ARG A C 1
ATOM 1540 O O . ARG A 1 187 ? 4.024 -3.851 14.711 1.00 93.44 187 ARG A O 1
ATOM 1547 N N . PRO A 1 188 ? 3.383 -5.733 15.761 1.00 92.88 188 PRO A N 1
ATOM 1548 C CA . PRO A 1 188 ? 4.135 -6.599 14.852 1.00 92.88 188 PRO A CA 1
ATOM 1549 C C . PRO A 1 188 ? 3.662 -6.489 13.398 1.00 92.88 188 PRO A C 1
ATOM 1551 O O . PRO A 1 188 ? 4.483 -6.496 12.479 1.00 92.88 188 PRO A O 1
ATOM 1554 N N . LEU A 1 189 ? 2.347 -6.365 13.184 1.00 92.56 189 LEU A N 1
ATOM 1555 C CA . LEU A 1 189 ? 1.753 -6.247 11.853 1.00 92.56 189 LEU A CA 1
ATOM 1556 C C . LEU A 1 189 ? 2.132 -4.917 11.198 1.00 92.56 189 LEU A C 1
ATOM 1558 O O . LEU A 1 189 ? 2.587 -4.912 10.058 1.00 92.56 189 LEU A O 1
ATOM 1562 N N . TYR A 1 190 ? 2.012 -3.812 11.933 1.00 92.75 190 TYR A N 1
ATOM 1563 C CA . TYR A 1 190 ? 2.407 -2.482 11.483 1.00 92.75 190 TYR A CA 1
ATOM 1564 C C . TYR A 1 190 ? 3.874 -2.472 11.056 1.00 92.75 190 TYR A C 1
ATOM 1566 O O . TYR A 1 190 ? 4.197 -2.120 9.922 1.00 92.75 190 TYR A O 1
ATOM 1574 N N . MET A 1 191 ? 4.768 -2.960 11.921 1.00 92.25 191 MET A N 1
ATOM 1575 C CA . MET A 1 191 ? 6.195 -2.989 11.611 1.00 92.25 191 MET A CA 1
ATOM 1576 C C . MET A 1 191 ? 6.520 -3.875 10.405 1.00 92.25 191 MET A C 1
ATOM 1578 O O . MET A 1 191 ? 7.362 -3.509 9.582 1.00 92.25 191 MET A O 1
ATOM 1582 N N . LYS A 1 192 ? 5.868 -5.038 10.286 1.00 93.12 192 LYS A N 1
ATOM 1583 C CA . LYS A 1 192 ? 6.023 -5.936 9.135 1.00 93.12 192 LYS A CA 1
ATOM 1584 C C . LYS A 1 192 ? 5.604 -5.236 7.842 1.00 93.12 192 LYS A C 1
ATOM 1586 O O . LYS A 1 192 ? 6.410 -5.145 6.920 1.00 93.12 192 LYS A O 1
ATOM 1591 N N . CYS A 1 193 ? 4.377 -4.724 7.792 1.00 91.88 193 CYS A N 1
ATOM 1592 C CA . CYS A 1 193 ? 3.813 -4.104 6.598 1.00 91.88 193 CYS A CA 1
ATOM 1593 C C . CYS A 1 193 ? 4.601 -2.848 6.179 1.00 91.88 193 CYS A C 1
ATOM 1595 O O . CYS A 1 193 ? 4.812 -2.655 4.983 1.00 91.88 193 CYS A O 1
ATOM 1597 N N . TRP A 1 194 ? 5.137 -2.059 7.123 1.00 91.38 194 TRP A N 1
ATOM 1598 C CA . TRP A 1 194 ? 6.021 -0.928 6.799 1.00 91.38 194 TRP A CA 1
ATOM 1599 C C . TRP A 1 194 ? 7.325 -1.374 6.131 1.00 91.38 194 TRP A C 1
ATOM 1601 O O . TRP A 1 194 ? 7.714 -0.830 5.095 1.00 91.38 194 TRP A O 1
ATOM 1611 N N . ARG A 1 195 ? 8.002 -2.385 6.701 1.00 89.06 195 ARG A N 1
ATOM 1612 C CA . ARG A 1 195 ? 9.257 -2.917 6.137 1.00 89.06 195 ARG A CA 1
ATOM 1613 C C . ARG A 1 195 ? 9.042 -3.408 4.713 1.00 89.06 195 ARG A C 1
ATOM 1615 O O . ARG A 1 195 ? 9.906 -3.196 3.867 1.00 89.06 195 ARG A O 1
ATOM 1622 N N . THR A 1 196 ? 7.896 -4.027 4.453 1.00 85.25 196 THR A N 1
ATOM 1623 C CA . THR A 1 196 ? 7.515 -4.457 3.113 1.00 85.25 196 THR A CA 1
ATOM 1624 C C . THR A 1 196 ? 7.231 -3.268 2.190 1.00 85.25 196 THR A C 1
ATOM 1626 O O . THR A 1 196 ? 7.809 -3.206 1.109 1.00 85.25 196 THR A O 1
ATOM 1629 N N . LEU A 1 197 ? 6.403 -2.306 2.618 1.00 84.31 197 LEU A N 1
ATOM 1630 C CA . LEU A 1 197 ? 6.032 -1.113 1.845 1.00 84.31 197 LEU A CA 1
ATOM 1631 C C . LEU A 1 197 ? 7.264 -0.326 1.379 1.00 84.31 197 LEU A C 1
ATOM 1633 O O . LEU A 1 197 ? 7.407 -0.054 0.190 1.00 84.31 197 LEU A O 1
ATOM 1637 N N . VAL A 1 198 ? 8.164 0.007 2.309 1.00 85.31 198 VAL A N 1
ATOM 1638 C CA . VAL A 1 198 ? 9.379 0.788 2.021 1.00 85.31 198 VAL A CA 1
ATOM 1639 C C . VAL A 1 198 ? 10.460 -0.078 1.374 1.00 85.31 198 VAL A C 1
ATOM 1641 O O . VAL A 1 198 ? 11.161 0.366 0.468 1.00 85.31 198 VAL A O 1
ATOM 1644 N N . GLY A 1 199 ? 10.607 -1.331 1.811 1.00 82.56 199 GLY A N 1
ATOM 1645 C CA . GLY A 1 199 ? 11.601 -2.254 1.265 1.00 82.56 199 GLY A CA 1
ATOM 1646 C C . GLY A 1 199 ? 11.357 -2.571 -0.209 1.00 82.56 199 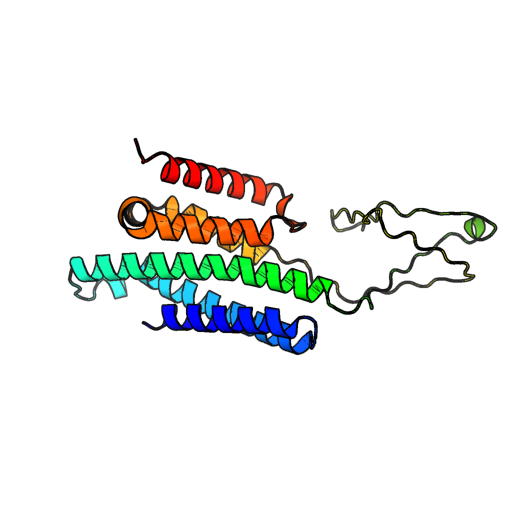GLY A C 1
ATOM 1647 O O . GLY A 1 199 ? 12.306 -2.593 -0.992 1.00 82.56 199 GLY A O 1
ATOM 1648 N N . ALA A 1 200 ? 10.094 -2.748 -0.604 1.00 71.06 200 ALA A N 1
ATOM 1649 C CA . ALA A 1 200 ? 9.717 -3.047 -1.981 1.00 71.06 200 ALA A CA 1
ATOM 1650 C C . ALA A 1 200 ? 10.049 -1.896 -2.948 1.00 71.06 200 ALA A C 1
ATOM 1652 O O . ALA A 1 200 ? 10.346 -2.149 -4.119 1.00 71.06 200 ALA A O 1
ATOM 1653 N N . THR A 1 201 ? 10.031 -0.647 -2.478 1.00 71.50 201 THR A N 1
ATOM 1654 C CA . THR A 1 201 ? 10.270 0.551 -3.298 1.00 71.50 201 THR A CA 1
ATOM 1655 C C . THR A 1 201 ? 11.639 1.186 -3.067 1.00 71.50 201 THR A C 1
ATOM 1657 O O . THR A 1 201 ? 11.970 2.162 -3.728 1.00 71.50 201 THR A O 1
ATOM 1660 N N . ARG A 1 202 ? 12.494 0.614 -2.207 1.00 73.81 202 ARG A N 1
ATOM 1661 C CA . ARG A 1 202 ? 13.787 1.196 -1.798 1.00 73.81 202 ARG A CA 1
ATOM 1662 C C . ARG A 1 202 ? 14.725 1.569 -2.950 1.00 73.81 202 ARG A C 1
ATOM 1664 O O . ARG A 1 202 ? 15.515 2.494 -2.814 1.00 73.81 202 ARG A O 1
ATOM 1671 N N . HIS A 1 203 ? 14.661 0.841 -4.060 1.00 70.38 203 HIS A N 1
ATOM 1672 C CA . HIS A 1 203 ? 15.496 1.078 -5.244 1.00 70.38 203 HIS A CA 1
ATOM 1673 C C . HIS A 1 203 ? 14.782 1.883 -6.339 1.00 70.38 203 HIS A C 1
ATOM 1675 O O . HIS A 1 203 ? 15.273 1.969 -7.465 1.00 70.38 203 HIS A O 1
ATOM 1681 N N . ALA A 1 204 ? 13.604 2.429 -6.043 1.00 69.69 204 ALA A N 1
ATOM 1682 C CA . ALA A 1 204 ? 12.823 3.170 -7.009 1.00 69.69 204 ALA A CA 1
ATOM 1683 C C . ALA A 1 204 ? 13.399 4.580 -7.238 1.00 69.69 204 ALA A C 1
ATOM 1685 O O . ALA A 1 204 ? 13.691 5.266 -6.260 1.00 69.69 204 ALA A O 1
ATOM 1686 N N . PRO A 1 205 ? 13.476 5.078 -8.491 1.00 66.06 205 PRO A N 1
ATOM 1687 C CA . PRO A 1 205 ? 14.008 6.415 -8.778 1.00 66.06 205 PRO A CA 1
ATOM 1688 C C . PRO A 1 205 ? 13.226 7.561 -8.124 1.00 66.06 205 PRO A C 1
ATOM 1690 O O . PRO A 1 205 ? 13.757 8.651 -7.963 1.00 66.06 205 PRO A O 1
ATOM 1693 N N . PHE A 1 206 ? 11.955 7.342 -7.765 1.00 71.25 206 PHE A N 1
ATOM 1694 C CA . PHE A 1 206 ? 11.140 8.356 -7.094 1.00 71.25 206 PHE A CA 1
ATOM 1695 C C . PHE A 1 206 ? 11.460 8.497 -5.600 1.00 71.25 206 PHE A C 1
ATOM 1697 O O . PHE A 1 206 ? 11.018 9.466 -4.993 1.00 71.25 206 PHE A O 1
ATOM 1704 N N . MET A 1 207 ? 12.218 7.573 -4.997 1.00 72.94 207 MET A N 1
ATOM 1705 C CA . MET A 1 207 ? 12.561 7.655 -3.573 1.00 72.94 207 MET A CA 1
ATOM 1706 C C . MET A 1 207 ? 13.389 8.898 -3.251 1.00 72.94 207 MET A C 1
ATOM 1708 O O . MET A 1 207 ? 13.291 9.399 -2.140 1.00 72.94 207 MET A O 1
ATOM 1712 N N . ASP A 1 208 ? 14.129 9.449 -4.214 1.00 72.19 208 ASP A N 1
ATOM 1713 C CA . ASP A 1 208 ? 14.941 10.657 -4.026 1.00 72.19 208 ASP A CA 1
ATOM 1714 C C . ASP A 1 208 ? 14.119 11.962 -4.066 1.00 72.19 208 ASP A C 1
ATOM 1716 O O . ASP A 1 208 ? 14.672 13.058 -3.960 1.00 72.19 208 ASP A O 1
ATOM 1720 N N . ALA A 1 209 ? 12.793 11.883 -4.234 1.00 74.50 209 ALA A N 1
ATOM 1721 C CA . ALA A 1 209 ? 11.951 13.070 -4.272 1.00 74.50 209 ALA A CA 1
ATOM 1722 C C . ALA A 1 209 ? 11.883 13.749 -2.883 1.00 74.50 209 ALA A C 1
ATOM 1724 O O . ALA A 1 209 ? 11.556 13.078 -1.901 1.00 74.50 209 ALA A O 1
ATOM 1725 N N . PRO A 1 210 ? 12.113 15.075 -2.772 1.00 74.75 210 PRO A N 1
ATOM 1726 C CA . PRO A 1 210 ? 12.211 15.757 -1.475 1.00 74.75 210 PRO A CA 1
ATOM 1727 C C . PRO A 1 210 ? 10.999 15.555 -0.554 1.00 74.75 210 PRO A C 1
ATOM 1729 O O . PRO A 1 210 ? 11.151 15.224 0.613 1.00 74.75 210 PRO A O 1
ATOM 1732 N N . HIS A 1 211 ? 9.783 15.654 -1.096 1.00 75.88 211 HIS A N 1
ATOM 1733 C CA . HIS A 1 211 ? 8.544 15.482 -0.327 1.00 75.88 211 HIS A CA 1
ATOM 1734 C C . HIS A 1 211 ? 8.329 14.041 0.171 1.00 75.88 211 HIS A C 1
ATOM 1736 O O . HIS A 1 211 ? 7.619 13.828 1.152 1.00 75.88 211 HIS A O 1
ATOM 1742 N N . LEU A 1 212 ? 8.920 13.043 -0.496 1.00 82.12 212 LEU A N 1
ATOM 1743 C CA . LEU A 1 212 ? 8.904 11.658 -0.028 1.00 82.12 212 LEU A CA 1
ATOM 1744 C C . LEU A 1 212 ? 9.934 11.438 1.078 1.00 82.12 212 LEU A C 1
ATOM 1746 O O . LEU A 1 212 ? 9.664 10.661 1.987 1.00 82.12 212 LEU A O 1
ATOM 1750 N N . GLN A 1 213 ? 11.075 12.129 1.040 1.00 83.38 213 GLN A N 1
ATOM 1751 C CA . GLN A 1 213 ? 12.096 12.033 2.085 1.00 83.38 213 GLN A CA 1
ATOM 1752 C C . GLN A 1 213 ? 11.563 12.485 3.446 1.00 83.38 213 GLN A C 1
ATOM 1754 O O . GLN A 1 213 ? 11.778 11.781 4.431 1.00 83.38 213 GLN A O 1
ATOM 1759 N N . ASP A 1 214 ? 10.791 13.573 3.491 1.00 87.44 214 ASP A N 1
ATOM 1760 C CA . ASP A 1 214 ? 10.160 14.046 4.731 1.00 87.44 214 ASP A CA 1
ATOM 1761 C C . ASP A 1 214 ? 9.197 12.995 5.311 1.00 87.44 214 ASP A C 1
ATOM 1763 O O . ASP A 1 214 ? 9.291 12.623 6.482 1.00 87.44 214 ASP A O 1
ATOM 1767 N N . LEU A 1 215 ? 8.322 12.434 4.467 1.00 89.75 215 LEU A N 1
ATOM 1768 C CA . LEU A 1 215 ? 7.379 11.381 4.865 1.00 89.75 215 LEU A CA 1
ATOM 1769 C C . LEU A 1 215 ? 8.088 10.091 5.295 1.00 89.75 215 LEU A C 1
ATOM 1771 O O . LEU A 1 215 ? 7.658 9.412 6.230 1.00 89.75 215 LEU A O 1
ATOM 1775 N N . LEU A 1 216 ? 9.175 9.729 4.613 1.00 90.38 216 LEU A N 1
ATOM 1776 C CA . LEU A 1 216 ? 9.982 8.567 4.963 1.00 90.38 216 LEU A CA 1
ATOM 1777 C C . LEU A 1 216 ? 10.669 8.778 6.308 1.00 90.38 216 LEU A C 1
ATOM 1779 O O . LEU A 1 216 ? 10.625 7.864 7.130 1.00 90.38 216 LEU A O 1
ATOM 1783 N N . ALA A 1 217 ? 11.239 9.958 6.555 1.00 90.75 217 ALA A N 1
ATOM 1784 C CA . ALA A 1 217 ? 11.864 10.306 7.826 1.00 90.75 217 ALA A CA 1
ATOM 1785 C C . ALA A 1 217 ? 10.856 10.237 8.983 1.00 90.75 217 ALA A C 1
ATOM 1787 O O . ALA A 1 217 ? 11.139 9.604 10.003 1.00 90.75 217 ALA A O 1
ATOM 1788 N N . GLU A 1 218 ? 9.654 10.790 8.799 1.00 92.94 218 GLU A N 1
ATOM 1789 C CA . GLU A 1 218 ? 8.572 10.698 9.784 1.00 92.94 218 GLU A CA 1
ATOM 1790 C C . GLU A 1 218 ? 8.164 9.237 10.032 1.00 92.94 218 GLU A C 1
ATOM 1792 O O . GLU A 1 218 ? 8.133 8.772 11.173 1.00 92.94 218 GLU A O 1
ATOM 1797 N N . SER A 1 219 ? 7.953 8.459 8.965 1.00 92.19 219 SER A N 1
ATOM 1798 C CA . SER A 1 219 ? 7.603 7.041 9.093 1.00 92.19 219 SER A CA 1
ATOM 1799 C C . SER A 1 219 ? 8.704 6.213 9.778 1.00 92.19 219 SER A C 1
ATOM 1801 O O . SER A 1 219 ? 8.407 5.318 10.567 1.00 92.19 219 SER A O 1
ATOM 1803 N N . GLN A 1 220 ? 9.981 6.531 9.542 1.00 91.69 220 GLN A N 1
ATOM 1804 C CA . GLN A 1 220 ? 11.116 5.894 10.213 1.00 91.69 220 GLN A CA 1
ATOM 1805 C C . GLN A 1 220 ? 11.176 6.257 11.695 1.00 91.69 220 GLN A C 1
ATOM 1807 O O . GLN A 1 220 ? 11.527 5.406 12.514 1.00 91.69 220 GLN A O 1
ATOM 1812 N N . GLN A 1 221 ? 10.831 7.494 12.054 1.00 92.81 221 GLN A N 1
ATOM 1813 C CA . GLN A 1 221 ? 10.768 7.915 13.448 1.00 92.81 221 GLN A CA 1
ATOM 1814 C C . GLN A 1 221 ? 9.688 7.140 14.209 1.00 92.81 221 GLN A C 1
ATOM 1816 O O . GLN A 1 221 ? 9.964 6.626 15.292 1.00 92.81 221 GLN A O 1
ATOM 1821 N N . ILE A 1 222 ? 8.515 6.949 13.601 1.00 92.56 222 ILE A N 1
ATOM 1822 C CA . ILE A 1 222 ? 7.447 6.100 14.150 1.00 92.56 222 ILE A CA 1
ATOM 1823 C C . ILE A 1 222 ? 7.943 4.662 14.372 1.00 92.56 222 ILE A C 1
ATOM 1825 O O . ILE A 1 222 ? 7.689 4.046 15.405 1.00 92.56 222 ILE A O 1
ATOM 1829 N N . MET A 1 223 ? 8.700 4.114 13.419 1.00 91.56 223 MET A N 1
ATOM 1830 C CA . MET A 1 223 ? 9.258 2.764 13.541 1.00 91.56 223 MET A CA 1
ATOM 1831 C C . MET A 1 223 ? 10.284 2.636 14.673 1.00 91.56 223 MET A C 1
ATOM 1833 O O . MET A 1 223 ? 10.373 1.572 15.288 1.00 91.56 223 MET A O 1
ATOM 1837 N N . LYS A 1 224 ? 11.054 3.696 14.951 1.00 90.12 224 LYS A N 1
ATOM 1838 C CA . LYS A 1 224 ? 11.966 3.746 16.103 1.00 90.12 224 LYS A CA 1
ATOM 1839 C C . LYS A 1 224 ? 11.198 3.798 17.416 1.00 90.12 224 LYS A C 1
ATOM 1841 O O . LYS A 1 224 ? 11.563 3.076 18.331 1.00 90.12 224 LYS A O 1
ATOM 1846 N N . GLU A 1 225 ? 10.139 4.601 17.488 1.00 90.38 225 GLU A N 1
ATOM 1847 C CA . GLU A 1 225 ? 9.258 4.676 18.657 1.00 90.38 225 GLU A CA 1
ATOM 1848 C C . GLU A 1 225 ? 8.680 3.294 18.993 1.00 90.38 225 GLU A C 1
ATOM 1850 O O . GLU A 1 225 ? 8.916 2.768 20.077 1.00 90.38 225 GLU A O 1
ATOM 1855 N N . LEU A 1 226 ? 8.053 2.637 18.013 1.00 87.31 226 LEU A N 1
ATOM 1856 C CA . LEU A 1 226 ? 7.471 1.301 18.185 1.00 87.31 226 LEU A CA 1
ATOM 1857 C C . LEU A 1 226 ? 8.503 0.201 18.479 1.00 87.31 226 LEU A C 1
ATOM 1859 O O . LEU A 1 226 ? 8.159 -0.821 19.072 1.00 87.31 226 LEU A O 1
ATOM 1863 N N . GLY A 1 227 ? 9.751 0.377 18.035 1.00 81.00 227 GLY A N 1
ATOM 1864 C CA . GLY A 1 227 ? 10.857 -0.534 18.335 1.00 81.00 227 GLY A CA 1
ATOM 1865 C C . GLY A 1 227 ? 11.522 -0.282 19.693 1.00 81.00 227 GLY A C 1
ATOM 1866 O O . GLY A 1 227 ? 12.128 -1.200 20.238 1.00 81.00 227 GLY A O 1
ATOM 1867 N N . GLY A 1 228 ? 11.417 0.943 20.218 1.00 66.88 228 GLY A N 1
ATOM 1868 C CA . GLY A 1 228 ? 12.002 1.385 21.485 1.00 66.88 228 GLY A CA 1
ATOM 1869 C C . GLY A 1 228 ? 11.124 1.129 22.711 1.00 66.88 228 GLY A C 1
ATOM 1870 O O . GLY A 1 228 ? 11.649 1.100 23.817 1.00 66.88 228 GLY A O 1
ATOM 1871 N N . GLU A 1 229 ? 9.825 0.865 22.535 1.00 56.28 229 GLU A N 1
ATOM 1872 C CA . GLU A 1 229 ? 8.876 0.481 23.602 1.00 56.28 229 GLU A CA 1
ATOM 1873 C C . GLU A 1 229 ? 9.114 -0.938 24.189 1.00 56.28 229 GLU A C 1
ATOM 1875 O O . GLU A 1 229 ? 8.179 -1.588 24.656 1.00 56.28 229 GLU A O 1
ATOM 1880 N N . ASN A 1 230 ? 10.356 -1.433 24.157 1.00 42.75 230 ASN A N 1
ATOM 1881 C CA . ASN A 1 230 ? 10.803 -2.692 24.764 1.00 42.75 230 ASN A CA 1
ATOM 1882 C C . ASN A 1 230 ? 11.877 -2.446 25.851 1.00 42.75 230 ASN A C 1
ATOM 1884 O O . ASN A 1 230 ? 12.862 -3.181 25.904 1.00 42.75 230 ASN A O 1
ATOM 1888 N N . ASN A 1 231 ? 11.700 -1.422 26.691 1.00 36.28 231 ASN A N 1
ATOM 1889 C CA . ASN A 1 231 ? 12.452 -1.235 27.940 1.00 36.28 231 ASN A CA 1
ATOM 1890 C C . ASN A 1 231 ? 11.493 -0.918 29.086 1.00 36.28 231 ASN A C 1
ATOM 1892 O O . ASN A 1 231 ? 10.739 0.070 28.944 1.00 36.28 231 ASN A O 1
#

Foldseek 3Di:
DQLVVLLVLLVVLLVVLVVCLQPDLVSNVVSLVSSVVSLVVSLVVLVCLVVPDPVRVPDDDDPVVSVVSNLVSLLSLLSSLLSLLSSLLSVVSSVVSPPPPFDDWDFDDQVCLPDDDDDPQWDDDPPDPDTDGDDPPDDDDDRDDGIDDDDDDDPPSPCVSLVVSLVCLLVQCVPVVSVVSCLPPNVVSNLVSVCSNCVSCVPPPCCPPPSNVVSVVSNVVVNVVSVVVPD

Organism: Aegilops tauschii subsp. strangulata (NCBI:txid200361)

Radius of gyration: 23.06 Å; chains: 1; bounding box: 61×38×70 Å